Protein AF-A0AAD7Q8E8-F1 (afdb_monomer)

Structure (mmCIF, N/CA/C/O backbone):
data_AF-A0AAD7Q8E8-F1
#
_entry.id   AF-A0AAD7Q8E8-F1
#
loop_
_atom_site.group_PDB
_atom_site.id
_atom_site.type_symbol
_atom_site.label_atom_id
_atom_site.label_alt_id
_atom_site.label_comp_id
_atom_site.label_asym_id
_atom_site.label_entity_id
_atom_site.label_seq_id
_atom_site.pdbx_PDB_ins_code
_atom_site.Cartn_x
_atom_site.Cartn_y
_atom_site.Cartn_z
_atom_site.occupancy
_atom_site.B_iso_or_equiv
_atom_site.auth_seq_id
_atom_site.auth_comp_id
_atom_site.auth_asym_id
_atom_site.auth_atom_id
_atom_site.pdbx_PDB_model_num
ATOM 1 N N . MET A 1 1 ? -17.954 -5.137 1.933 1.00 86.75 1 MET A N 1
ATOM 2 C CA . MET A 1 1 ? -16.523 -4.982 2.267 1.00 86.75 1 MET A CA 1
ATOM 3 C C . MET A 1 1 ? -16.353 -3.628 2.926 1.00 86.75 1 MET A C 1
ATOM 5 O O . MET A 1 1 ? -16.923 -2.670 2.420 1.00 86.75 1 MET A O 1
ATOM 9 N N . LEU A 1 2 ? -15.636 -3.563 4.044 1.00 93.69 2 LEU A N 1
ATOM 10 C CA . LEU A 1 2 ? -15.213 -2.312 4.666 1.00 93.69 2 LEU A CA 1
ATOM 11 C C . LEU A 1 2 ? -13.782 -2.027 4.218 1.00 93.69 2 LEU A C 1
ATOM 13 O O . LEU A 1 2 ? -12.910 -2.886 4.363 1.00 93.69 2 LEU A O 1
ATOM 17 N N . PHE A 1 3 ? -13.574 -0.850 3.641 1.00 92.50 3 PHE A N 1
ATOM 18 C CA . PHE A 1 3 ? -12.301 -0.441 3.069 1.00 92.50 3 PHE A CA 1
ATOM 19 C C . PHE A 1 3 ? -11.716 0.712 3.885 1.00 92.50 3 PHE A C 1
ATOM 21 O O . PHE A 1 3 ? -12.375 1.735 4.031 1.00 92.50 3 PHE A O 1
ATOM 28 N N . MET A 1 4 ? -10.504 0.527 4.416 1.00 94.44 4 MET A N 1
ATOM 29 C CA . MET A 1 4 ? -9.745 1.528 5.176 1.00 94.44 4 MET A CA 1
ATOM 30 C C . MET A 1 4 ? -10.517 2.204 6.326 1.00 94.44 4 MET A C 1
ATOM 32 O O . MET A 1 4 ? -10.695 3.420 6.341 1.00 94.44 4 MET A O 1
ATOM 36 N N . ASP A 1 5 ? -10.971 1.437 7.323 1.00 96.69 5 ASP A N 1
ATOM 37 C CA . ASP A 1 5 ? -11.632 2.018 8.502 1.00 96.69 5 ASP A CA 1
ATOM 38 C C . ASP A 1 5 ? -10.636 2.630 9.499 1.00 96.69 5 ASP A C 1
ATOM 40 O O . ASP A 1 5 ? -10.074 1.944 10.359 1.00 96.69 5 ASP A O 1
ATOM 44 N N . TRP A 1 6 ? -10.477 3.949 9.404 1.00 97.00 6 TRP A N 1
ATOM 45 C CA . TRP A 1 6 ? -9.600 4.767 10.244 1.00 97.00 6 TRP A CA 1
ATOM 46 C C . TRP A 1 6 ? -10.195 5.165 11.603 1.00 97.00 6 TRP A C 1
ATOM 48 O O . TRP A 1 6 ? -9.571 5.945 12.326 1.00 97.00 6 TRP A O 1
ATOM 58 N N . ARG A 1 7 ? -11.409 4.733 11.972 1.00 96.19 7 ARG A N 1
ATOM 59 C CA . ARG A 1 7 ? -12.032 5.122 13.257 1.00 96.19 7 ARG A CA 1
ATOM 60 C C . ARG A 1 7 ? -11.259 4.542 14.443 1.00 96.19 7 ARG A C 1
ATOM 62 O O . ARG A 1 7 ? -10.853 3.385 14.402 1.00 96.19 7 ARG A O 1
ATOM 69 N N . ASP A 1 8 ? -11.112 5.326 15.513 1.00 97.38 8 ASP A N 1
ATOM 70 C CA . ASP A 1 8 ? -10.283 5.013 16.691 1.00 97.38 8 ASP A CA 1
ATOM 71 C C . ASP A 1 8 ? -11.049 5.026 18.026 1.00 97.38 8 ASP A C 1
ATOM 73 O O . ASP A 1 8 ? -10.433 4.890 19.078 1.00 97.38 8 ASP A O 1
ATOM 77 N N . SER A 1 9 ? -12.384 5.127 18.011 1.00 97.44 9 SER A N 1
ATOM 78 C CA . SER A 1 9 ? -13.221 5.123 19.230 1.00 97.44 9 SER A CA 1
ATOM 79 C C . SER A 1 9 ? -13.037 3.868 20.091 1.00 97.44 9 SER A C 1
ATOM 81 O O . SER A 1 9 ? -13.228 3.886 21.304 1.00 97.44 9 SER A O 1
ATOM 83 N N . HIS A 1 10 ? -12.608 2.765 19.477 1.00 97.38 10 HIS A N 1
ATOM 84 C CA . HIS A 1 10 ? -12.261 1.530 20.174 1.00 97.38 10 HIS A CA 1
ATOM 85 C C . HIS A 1 10 ? -11.046 1.666 21.110 1.00 97.38 10 HIS A C 1
ATOM 87 O O . HIS A 1 10 ? -10.797 0.769 21.914 1.00 97.38 10 HIS A O 1
ATOM 93 N N . LEU A 1 11 ? -10.308 2.776 21.031 1.00 97.81 11 LEU A N 1
ATOM 94 C CA . LEU A 1 11 ? -9.150 3.079 21.869 1.00 97.81 11 LEU A CA 1
ATOM 95 C C . LEU A 1 11 ? -9.470 4.063 23.006 1.00 97.81 11 LEU A C 1
ATOM 97 O O . LEU A 1 11 ? -8.591 4.345 23.814 1.00 97.81 11 LEU A O 1
ATOM 101 N N . ASP A 1 12 ? -10.705 4.566 23.126 1.00 96.56 12 ASP A N 1
ATOM 102 C CA . ASP A 1 12 ? -11.079 5.593 24.118 1.00 96.56 12 ASP A CA 1
ATOM 103 C C . ASP A 1 12 ? -10.813 5.174 25.572 1.00 96.56 12 ASP A C 1
ATOM 105 O O . ASP A 1 12 ? -10.514 6.012 26.419 1.00 96.56 12 ASP A O 1
ATOM 109 N N . SER A 1 13 ? -10.873 3.872 25.867 1.00 94.44 13 SER A N 1
ATOM 110 C CA . SER A 1 13 ? -10.577 3.321 27.195 1.00 94.44 13 SER A CA 1
ATOM 111 C C . SER A 1 13 ? -9.090 3.031 27.440 1.00 94.44 13 SER A C 1
ATOM 113 O O . SER A 1 13 ? -8.738 2.566 28.522 1.00 94.44 13 SER A O 1
ATOM 115 N N . ASN A 1 14 ? -8.216 3.231 26.449 1.00 96.56 14 ASN A N 1
ATOM 116 C CA . ASN A 1 14 ? -6.778 2.987 26.554 1.00 96.56 14 ASN A CA 1
ATOM 117 C C . ASN A 1 14 ? -5.990 4.160 25.956 1.00 96.56 14 ASN A C 1
ATOM 119 O O . ASN A 1 14 ? -5.635 4.172 24.776 1.00 96.56 14 ASN A O 1
ATOM 123 N N . MET A 1 15 ? -5.702 5.145 26.809 1.00 96.25 15 MET A N 1
ATOM 124 C CA . MET A 1 15 ? -5.060 6.399 26.408 1.00 96.25 15 MET A CA 1
ATOM 125 C C . MET A 1 15 ? -3.667 6.200 25.800 1.00 96.25 15 MET A C 1
ATOM 127 O O . MET A 1 15 ? -3.310 6.925 24.878 1.00 96.25 15 MET A O 1
ATOM 131 N N . GLU A 1 16 ? -2.906 5.201 26.256 1.00 97.06 16 GLU A N 1
ATOM 132 C CA . GLU A 1 16 ? -1.577 4.901 25.712 1.00 97.06 16 GLU A CA 1
ATOM 133 C C . GLU A 1 16 ? -1.666 4.383 24.269 1.00 97.06 16 GLU A C 1
ATOM 135 O O . GLU A 1 16 ? -0.970 4.878 23.379 1.00 97.06 16 GLU A O 1
ATOM 140 N N . LEU A 1 17 ? -2.552 3.413 24.006 1.00 96.94 17 LEU A N 1
ATOM 141 C CA . LEU A 1 17 ? -2.799 2.938 22.642 1.00 96.94 17 LEU A CA 1
ATOM 142 C C . LEU A 1 17 ? -3.343 4.055 21.750 1.00 96.94 17 LEU A C 1
ATOM 144 O O . LEU A 1 17 ? -2.939 4.172 20.592 1.00 96.94 17 LEU A O 1
ATOM 148 N N . LYS A 1 18 ? -4.237 4.890 22.286 1.00 97.56 18 LYS A N 1
ATOM 149 C CA . LYS A 1 18 ? -4.813 6.013 21.548 1.00 97.56 18 LYS A CA 1
ATOM 150 C C . LYS A 1 18 ? -3.756 7.045 21.158 1.00 97.56 18 LYS A C 1
ATOM 152 O O . LYS A 1 18 ? -3.761 7.516 20.023 1.00 97.56 18 LYS A O 1
ATOM 157 N N . GLU A 1 19 ? -2.817 7.354 22.051 1.00 96.94 19 GLU A N 1
ATOM 158 C CA . GLU A 1 19 ? -1.700 8.256 21.756 1.00 96.94 19 GLU A CA 1
ATOM 159 C C . GLU A 1 19 ? -0.740 7.667 20.708 1.00 96.94 19 GLU A C 1
ATOM 161 O O . GLU A 1 19 ? -0.280 8.378 19.814 1.00 96.94 19 GLU A O 1
ATOM 166 N N . ARG A 1 20 ? -0.454 6.359 20.765 1.00 96.44 20 ARG A N 1
ATOM 167 C CA . ARG A 1 20 ? 0.331 5.684 19.715 1.00 96.44 20 ARG A CA 1
ATOM 168 C C . ARG A 1 20 ? -0.374 5.748 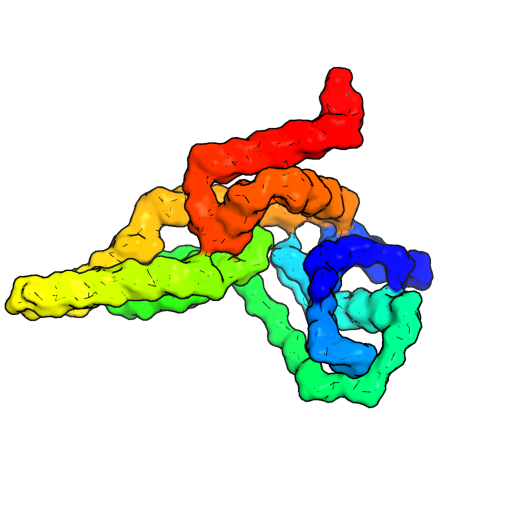18.357 1.00 96.44 20 ARG A C 1
ATOM 170 O O . ARG A 1 20 ? 0.257 6.070 17.349 1.00 96.44 20 ARG A O 1
ATOM 177 N N . ASN A 1 21 ? -1.681 5.486 18.335 1.00 97.19 21 ASN A N 1
ATOM 178 C CA . ASN A 1 21 ? -2.487 5.497 17.116 1.00 97.19 21 ASN A CA 1
ATOM 179 C C . ASN A 1 21 ? -2.683 6.902 16.530 1.00 97.19 21 ASN A C 1
ATOM 181 O O . ASN A 1 21 ? -2.770 7.039 15.314 1.00 97.19 21 ASN A O 1
ATOM 185 N N . SER A 1 22 ? -2.717 7.955 17.351 1.00 96.19 22 SER A N 1
ATOM 186 C CA . SER A 1 22 ? -2.831 9.325 16.836 1.00 96.19 22 SER A CA 1
ATOM 187 C C . SER A 1 22 ? -1.589 9.757 16.050 1.00 96.19 22 SER A C 1
ATOM 189 O O . SER A 1 22 ? -1.724 10.484 15.066 1.00 96.19 22 SER A O 1
ATOM 191 N N . LYS A 1 23 ? -0.401 9.275 16.449 1.00 93.44 23 LYS A N 1
ATOM 192 C CA . LYS A 1 23 ? 0.888 9.576 15.804 1.00 93.44 23 LYS A CA 1
ATOM 193 C C . LYS A 1 23 ? 1.130 8.739 14.552 1.00 93.44 23 LYS A C 1
ATOM 195 O O . LYS A 1 23 ? 1.540 9.286 13.537 1.00 93.44 23 LYS A O 1
ATOM 200 N N . ILE A 1 24 ? 0.912 7.425 14.634 1.00 95.50 24 ILE A N 1
ATOM 201 C CA . ILE A 1 24 ? 1.052 6.514 13.492 1.00 95.50 24 ILE A CA 1
ATOM 202 C C . ILE A 1 24 ? -0.201 5.633 13.434 1.00 95.50 24 ILE A C 1
ATOM 204 O O . ILE A 1 24 ? -0.274 4.624 14.150 1.00 95.50 24 ILE A O 1
ATOM 208 N N . PRO A 1 25 ? -1.209 6.025 12.638 1.00 96.38 25 PRO A N 1
ATOM 209 C CA . PRO A 1 25 ? -2.505 5.368 12.646 1.00 96.38 25 PRO A CA 1
ATOM 210 C C . PRO A 1 25 ? -2.492 4.020 11.928 1.00 96.38 25 PRO A C 1
ATOM 212 O O . PRO A 1 25 ? -1.783 3.821 10.938 1.00 96.38 25 PRO A O 1
ATOM 215 N N . THR A 1 26 ? -3.333 3.111 12.414 1.00 97.50 26 THR A N 1
ATOM 216 C CA . THR A 1 26 ? -3.737 1.903 11.687 1.00 97.50 26 THR A CA 1
ATOM 217 C C . THR A 1 26 ? -5.191 2.019 11.243 1.00 97.50 26 THR A C 1
ATOM 219 O O . THR A 1 26 ? -5.945 2.884 11.701 1.00 97.50 26 THR A O 1
ATOM 222 N N . PHE A 1 27 ? -5.576 1.157 10.316 1.00 97.62 27 PHE A N 1
ATOM 223 C CA . PHE A 1 27 ? -6.943 1.022 9.847 1.00 97.62 27 PHE A CA 1
ATOM 224 C C . PHE A 1 27 ? -7.280 -0.450 9.626 1.00 97.62 27 PHE A C 1
ATOM 226 O O . PHE A 1 27 ? -6.390 -1.292 9.502 1.00 97.62 27 PHE A O 1
ATOM 233 N N . LEU A 1 28 ? -8.576 -0.743 9.527 1.00 97.94 28 LEU A N 1
ATOM 234 C CA . LEU A 1 28 ? -9.083 -2.093 9.300 1.00 97.94 28 LEU A CA 1
ATOM 235 C C . LEU A 1 28 ? -9.602 -2.274 7.862 1.00 97.94 28 LEU A C 1
ATOM 237 O O . LEU A 1 28 ? -10.406 -1.469 7.379 1.00 97.94 28 LEU A O 1
ATOM 241 N N . TYR A 1 29 ? -9.228 -3.381 7.220 1.00 97.12 29 TYR A N 1
ATOM 242 C CA . TYR A 1 29 ? -10.011 -4.000 6.150 1.00 97.12 29 TYR A CA 1
ATOM 243 C C . TYR A 1 29 ? -10.903 -5.104 6.716 1.00 97.12 29 TYR A C 1
ATOM 245 O O . TYR A 1 29 ? -10.460 -5.920 7.523 1.00 97.12 29 TYR A O 1
ATOM 253 N N . ALA A 1 30 ? -12.159 -5.157 6.263 1.00 97.06 30 ALA A N 1
ATOM 254 C CA . ALA A 1 30 ? -13.075 -6.237 6.626 1.00 97.06 30 ALA A CA 1
ATOM 255 C C . ALA A 1 30 ? -13.808 -6.795 5.400 1.00 97.06 30 ALA A C 1
ATOM 257 O O . ALA A 1 30 ? -14.549 -6.087 4.705 1.00 97.06 30 ALA A O 1
ATOM 258 N N . MET A 1 31 ? -13.638 -8.090 5.152 1.00 97.25 31 MET A N 1
ATOM 259 C CA . MET A 1 31 ? -14.208 -8.788 4.004 1.00 97.25 31 MET A CA 1
ATOM 260 C C . MET A 1 31 ? -15.004 -10.011 4.483 1.00 97.25 31 MET A C 1
ATOM 262 O O . MET A 1 31 ? -14.421 -11.053 4.781 1.00 97.25 31 MET A O 1
ATOM 266 N N . PRO A 1 32 ? -16.340 -9.894 4.610 1.00 95.56 32 PRO A N 1
ATOM 267 C CA . PRO A 1 32 ? -17.176 -11.023 4.992 1.00 95.56 32 PRO A CA 1
ATOM 268 C C . PRO A 1 32 ? -17.236 -12.047 3.855 1.00 95.56 32 PRO A C 1
ATOM 270 O O . PRO A 1 32 ? -17.511 -11.690 2.710 1.00 95.56 32 PRO A O 1
ATOM 273 N N . PHE A 1 33 ? -17.019 -13.318 4.188 1.00 96.12 33 PHE A N 1
ATOM 274 C CA . PHE A 1 33 ? -17.234 -14.453 3.287 1.00 96.12 33 PHE A CA 1
ATOM 275 C C . PHE A 1 33 ? -18.631 -15.060 3.465 1.00 96.12 33 PHE A C 1
ATOM 277 O O . PHE A 1 33 ? -19.210 -15.585 2.519 1.00 96.12 33 PHE A O 1
ATOM 284 N N . SER A 1 34 ? -19.175 -14.991 4.681 1.00 95.69 34 SER A N 1
ATOM 285 C CA . SER A 1 34 ? -20.519 -15.452 5.041 1.00 95.69 34 SER A CA 1
ATOM 286 C C . SER A 1 34 ? -21.028 -14.676 6.265 1.00 95.69 34 SER A C 1
ATOM 288 O O . SER A 1 34 ? -20.383 -13.740 6.736 1.00 95.69 34 SER A O 1
ATOM 290 N N . SER A 1 35 ? -22.175 -15.076 6.823 1.00 93.06 35 SER A N 1
ATOM 291 C CA . SER A 1 35 ? -22.712 -14.500 8.064 1.00 93.06 35 SER A CA 1
ATOM 292 C C . SER A 1 35 ? -21.855 -14.770 9.309 1.00 93.06 35 SER A C 1
ATOM 294 O O . SER A 1 35 ? -22.024 -14.087 10.316 1.00 93.06 35 SER A O 1
ATOM 296 N N . ASN A 1 36 ? -20.957 -15.759 9.268 1.00 94.06 36 ASN A N 1
ATOM 297 C CA . ASN A 1 36 ? -20.134 -16.179 10.406 1.00 94.06 36 ASN A CA 1
ATOM 298 C C . ASN A 1 36 ? -18.637 -16.329 10.085 1.00 94.06 36 ASN A C 1
ATOM 300 O O . ASN A 1 36 ? -17.884 -16.744 10.963 1.00 94.06 36 ASN A O 1
ATOM 304 N N . ARG A 1 37 ? -18.211 -15.999 8.861 1.00 96.94 37 ARG A N 1
ATOM 305 C CA . ARG A 1 37 ? -16.817 -16.077 8.411 1.00 96.94 37 ARG A CA 1
ATOM 306 C C . ARG A 1 37 ? -16.406 -14.748 7.791 1.00 96.94 37 ARG A C 1
ATOM 308 O O . ARG A 1 37 ? -17.066 -14.256 6.873 1.00 96.94 37 ARG A O 1
ATOM 315 N N . ILE A 1 38 ? -15.324 -14.165 8.292 1.00 96.94 38 ILE A N 1
ATOM 316 C CA . ILE A 1 38 ? -14.856 -12.834 7.903 1.00 96.94 38 ILE A CA 1
ATOM 317 C C . ILE A 1 38 ? -13.331 -12.785 7.914 1.00 96.94 38 ILE A C 1
ATOM 319 O O . ILE A 1 38 ? -12.704 -13.298 8.836 1.00 96.94 38 ILE A O 1
ATOM 323 N N . PHE A 1 39 ? -12.753 -12.157 6.895 1.00 97.44 39 PHE A N 1
ATOM 324 C CA . PHE A 1 39 ? -11.355 -11.743 6.892 1.00 97.44 39 PHE A CA 1
ATOM 325 C C . PHE A 1 39 ? -11.240 -10.346 7.501 1.00 97.44 39 PHE A C 1
ATOM 327 O O . PHE A 1 39 ? -11.999 -9.444 7.125 1.00 97.44 39 PHE A O 1
ATOM 334 N N . LEU A 1 40 ? -10.305 -10.183 8.432 1.00 97.44 40 LEU A N 1
ATOM 335 C CA . LEU A 1 40 ? -10.021 -8.934 9.127 1.00 97.44 40 LEU A CA 1
ATOM 336 C C . LEU A 1 40 ? -8.519 -8.679 9.077 1.00 97.44 40 LEU A C 1
ATOM 338 O O . LEU A 1 40 ? -7.744 -9.529 9.499 1.00 97.44 40 LEU A O 1
ATOM 342 N N . GLU A 1 41 ? -8.132 -7.501 8.609 1.00 97.56 41 GLU A N 1
ATOM 343 C CA . GLU A 1 41 ? -6.734 -7.075 8.543 1.00 97.56 41 GLU A CA 1
ATOM 344 C C . GLU A 1 41 ? -6.631 -5.679 9.149 1.00 97.56 41 GLU A C 1
ATOM 346 O O . GLU A 1 41 ? -7.108 -4.707 8.564 1.00 97.56 41 GLU A O 1
ATOM 351 N N . GLU A 1 42 ? -6.048 -5.579 10.343 1.00 97.88 42 GLU A N 1
ATOM 352 C CA . GLU A 1 42 ? -5.603 -4.296 10.886 1.00 97.88 42 GLU A CA 1
ATOM 353 C C . GLU A 1 42 ? -4.189 -4.040 10.362 1.00 97.88 42 GLU A C 1
ATOM 355 O O . GLU A 1 42 ? -3.320 -4.904 10.463 1.00 97.88 42 GLU A O 1
ATOM 360 N N . THR A 1 43 ? -3.948 -2.868 9.785 1.00 96.44 43 THR A N 1
ATOM 361 C CA . THR A 1 43 ? -2.663 -2.563 9.151 1.00 96.44 43 THR A CA 1
ATOM 362 C C . THR A 1 43 ? -2.343 -1.074 9.210 1.00 96.44 43 THR A C 1
ATOM 364 O O . THR A 1 43 ? -3.215 -0.233 9.425 1.00 96.44 43 THR A O 1
ATOM 367 N N . SER A 1 44 ? -1.070 -0.731 9.031 1.00 95.00 44 SER A N 1
ATOM 368 C CA . SER A 1 44 ? -0.617 0.650 8.845 1.00 95.00 44 SER A CA 1
ATOM 369 C C . SER A 1 44 ? -0.417 0.931 7.360 1.00 95.00 44 SER A C 1
ATOM 371 O O . SER A 1 44 ? 0.112 0.081 6.650 1.00 95.00 44 SER A O 1
ATOM 373 N N . LEU A 1 45 ? -0.742 2.138 6.894 1.00 94.38 45 LEU A N 1
ATOM 374 C CA . LEU A 1 45 ? -0.560 2.494 5.481 1.00 94.38 45 LEU A CA 1
ATOM 375 C C . LEU A 1 45 ? 0.918 2.587 5.085 1.00 94.38 45 LEU A C 1
ATOM 377 O O . LEU A 1 45 ? 1.373 1.926 4.157 1.00 94.38 45 LEU A O 1
ATOM 381 N N . VAL A 1 46 ? 1.657 3.458 5.770 1.00 93.50 46 VAL A N 1
ATOM 382 C CA . VAL A 1 46 ? 3.089 3.664 5.573 1.00 93.50 46 VAL A CA 1
ATOM 383 C C . VAL A 1 46 ? 3.699 4.140 6.885 1.00 93.50 46 VAL A C 1
ATOM 385 O O . VAL A 1 46 ? 3.130 4.985 7.571 1.00 93.50 46 VAL A O 1
ATOM 388 N N . ALA A 1 47 ? 4.862 3.599 7.238 1.00 93.06 47 ALA A N 1
ATOM 389 C CA . ALA A 1 47 ? 5.598 3.998 8.429 1.00 93.06 47 ALA A CA 1
ATOM 390 C C . ALA A 1 47 ? 7.106 3.807 8.231 1.00 93.06 47 ALA A C 1
ATOM 392 O O . ALA A 1 47 ? 7.550 2.924 7.490 1.00 93.06 47 ALA A O 1
ATOM 393 N N . ARG A 1 48 ? 7.906 4.654 8.888 1.00 91.44 48 ARG A N 1
ATOM 394 C CA . ARG A 1 48 ? 9.371 4.571 8.888 1.00 91.44 48 ARG A CA 1
ATOM 395 C C . ARG A 1 48 ? 9.912 4.940 10.282 1.00 91.44 48 ARG A C 1
ATOM 397 O O . ARG A 1 48 ? 9.941 6.128 10.593 1.00 91.44 48 ARG A O 1
ATOM 404 N N . PRO A 1 49 ? 10.377 3.971 11.095 1.00 92.31 49 PRO A N 1
ATOM 405 C CA . PRO A 1 49 ? 10.358 2.518 10.863 1.00 92.31 49 PRO A CA 1
ATOM 406 C C . PRO A 1 49 ? 8.929 1.943 10.821 1.00 92.31 49 PRO A C 1
ATOM 408 O O . PRO A 1 49 ? 7.983 2.601 11.245 1.00 92.31 49 PRO A O 1
ATOM 411 N N . GLY A 1 50 ? 8.772 0.725 10.290 1.00 92.25 50 GLY A N 1
ATOM 412 C CA . GLY A 1 50 ? 7.488 0.011 10.309 1.00 92.25 50 GLY A CA 1
ATOM 413 C C . GLY A 1 50 ? 7.004 -0.273 11.737 1.00 92.25 50 G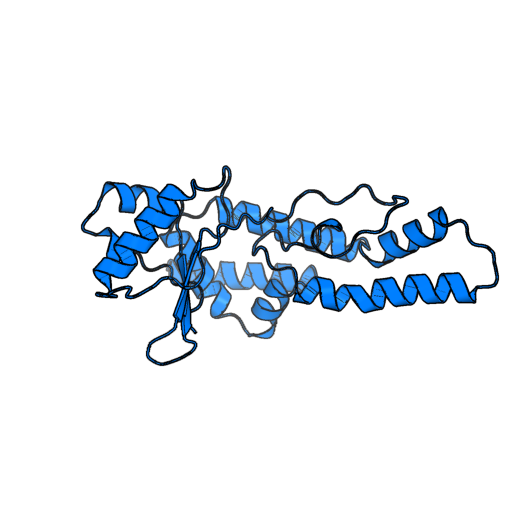LY A C 1
ATOM 414 O O . GLY A 1 50 ? 7.828 -0.403 12.647 1.00 92.25 50 GLY A O 1
ATOM 415 N N . LEU A 1 51 ? 5.684 -0.371 11.940 1.00 95.31 51 LEU A N 1
ATOM 416 C CA . LEU A 1 51 ? 5.131 -0.672 13.264 1.00 95.31 51 LEU A CA 1
ATOM 417 C C . LEU A 1 51 ? 5.491 -2.102 13.697 1.00 95.31 51 LEU A C 1
ATOM 419 O O . LEU A 1 51 ? 5.460 -3.023 12.876 1.00 95.31 51 LEU A O 1
ATOM 423 N N . PRO A 1 52 ? 5.765 -2.325 14.994 1.00 95.56 52 PRO A N 1
ATOM 424 C CA . PRO A 1 52 ? 5.842 -3.670 15.544 1.00 95.56 52 PRO A CA 1
ATOM 425 C C . PRO A 1 52 ? 4.502 -4.396 15.386 1.00 95.56 52 PRO A C 1
ATOM 427 O O . PRO A 1 52 ? 3.456 -3.844 15.722 1.00 95.56 52 PRO A O 1
ATOM 430 N N . MET A 1 53 ? 4.533 -5.665 14.974 1.00 95.94 53 MET A N 1
ATOM 431 C CA . MET A 1 53 ? 3.310 -6.459 14.779 1.00 95.94 53 MET A CA 1
ATOM 432 C C . MET A 1 53 ? 2.457 -6.553 16.054 1.00 95.94 53 MET A C 1
ATOM 434 O O . MET A 1 53 ? 1.233 -6.523 15.997 1.00 95.94 53 MET A O 1
ATOM 438 N N . LYS A 1 54 ? 3.108 -6.557 17.226 1.00 96.69 54 LYS A N 1
ATOM 439 C CA . LYS A 1 54 ? 2.437 -6.520 18.530 1.00 96.69 54 LYS A CA 1
ATOM 440 C C . LYS A 1 54 ? 1.554 -5.276 18.711 1.00 96.69 54 LYS A C 1
ATOM 442 O O . LYS A 1 54 ? 0.470 -5.394 19.263 1.00 96.69 54 LYS A O 1
ATOM 447 N N . ASP A 1 55 ? 1.989 -4.104 18.241 1.00 96.88 55 ASP A N 1
ATOM 448 C CA . ASP A 1 55 ? 1.201 -2.864 18.341 1.00 96.88 55 ASP A CA 1
ATOM 449 C C . ASP A 1 55 ? -0.068 -2.954 17.479 1.00 96.88 55 ASP A C 1
ATOM 451 O O . ASP A 1 55 ? -1.166 -2.654 17.943 1.00 96.88 55 ASP A O 1
ATOM 455 N N . ILE A 1 56 ? 0.063 -3.464 16.251 1.00 97.50 56 ILE A N 1
ATOM 456 C CA . ILE A 1 56 ? -1.071 -3.709 15.346 1.00 97.50 56 ILE A CA 1
ATOM 457 C C . ILE A 1 56 ? -2.049 -4.719 15.969 1.00 97.50 56 ILE A C 1
ATOM 459 O O . ILE A 1 56 ? -3.256 -4.477 16.009 1.00 97.50 56 ILE A O 1
ATOM 463 N N . GLN A 1 57 ? -1.532 -5.817 16.526 1.00 97.00 57 GLN A N 1
ATOM 464 C CA . GLN A 1 57 ? -2.338 -6.843 17.185 1.00 97.00 57 GLN A CA 1
ATOM 465 C C . GLN A 1 57 ? -3.091 -6.297 18.410 1.00 97.00 57 GLN A C 1
ATOM 467 O O . GLN A 1 57 ? -4.278 -6.578 18.571 1.00 97.00 57 GLN A O 1
ATOM 472 N N . GLU A 1 58 ? -2.444 -5.491 19.261 1.00 97.56 58 GLU A N 1
ATOM 473 C CA . GLU A 1 58 ? -3.090 -4.850 20.418 1.00 97.56 58 GLU A CA 1
ATOM 474 C C . GLU A 1 58 ? -4.273 -3.964 19.984 1.00 97.56 58 GLU A C 1
ATOM 476 O O . GLU A 1 58 ? -5.346 -4.019 20.595 1.00 97.56 58 GLU A O 1
ATOM 481 N N . ARG A 1 59 ? -4.108 -3.192 18.900 1.00 97.88 59 ARG A N 1
ATOM 482 C CA . ARG A 1 59 ? -5.166 -2.340 18.328 1.00 97.88 59 ARG A CA 1
ATOM 483 C C . ARG A 1 59 ? -6.314 -3.170 17.757 1.00 97.88 59 ARG A C 1
ATOM 485 O O . ARG A 1 59 ? -7.475 -2.890 18.060 1.00 97.88 59 ARG A O 1
ATOM 492 N N . MET A 1 60 ? -6.005 -4.239 17.021 1.00 97.25 60 MET A N 1
ATOM 493 C CA . MET A 1 60 ? -7.010 -5.170 16.500 1.00 97.25 60 MET A CA 1
ATOM 494 C C . MET A 1 60 ? -7.824 -5.806 17.633 1.00 97.25 60 MET A C 1
ATOM 496 O O . MET A 1 60 ? -9.053 -5.794 17.589 1.00 97.25 60 MET A O 1
ATOM 500 N N . VAL A 1 61 ? -7.170 -6.299 18.691 1.00 97.06 61 VAL A N 1
ATOM 501 C CA . VAL A 1 61 ? -7.849 -6.888 19.859 1.00 97.06 61 VAL A CA 1
ATOM 502 C C . VAL A 1 61 ? -8.768 -5.870 20.538 1.00 97.06 61 VAL A C 1
ATOM 504 O O . VAL A 1 61 ? -9.916 -6.196 20.854 1.00 97.06 61 VAL A O 1
ATOM 507 N N . ALA A 1 62 ? -8.304 -4.630 20.728 1.00 97.88 62 ALA A N 1
ATOM 508 C CA . ALA A 1 62 ? -9.131 -3.556 21.274 1.00 97.88 62 ALA A CA 1
ATOM 509 C C . ALA A 1 62 ? -10.363 -3.289 20.393 1.00 97.88 62 ALA A C 1
ATOM 511 O O . ALA A 1 62 ? -11.480 -3.185 20.908 1.00 97.88 62 ALA A O 1
ATOM 512 N N . ARG A 1 63 ? -10.185 -3.265 19.065 1.00 97.88 63 ARG A N 1
ATOM 513 C CA . ARG A 1 63 ? -11.271 -3.085 18.095 1.00 97.88 63 ARG A CA 1
ATOM 514 C C . ARG A 1 63 ? -12.300 -4.211 18.160 1.00 97.88 63 ARG A C 1
ATOM 516 O O . ARG A 1 63 ? -13.491 -3.931 18.271 1.00 97.88 63 ARG A O 1
ATOM 523 N N . LEU A 1 64 ? -11.864 -5.471 18.138 1.00 97.00 64 LEU A N 1
ATOM 524 C CA . LEU A 1 64 ? -12.762 -6.629 18.213 1.00 97.00 64 LEU A CA 1
ATOM 525 C C . LEU A 1 64 ? -13.582 -6.623 19.505 1.00 97.00 64 LEU A C 1
ATOM 527 O O . LEU A 1 64 ? -14.799 -6.811 19.465 1.00 97.00 64 LEU A O 1
ATOM 531 N N . LYS A 1 65 ? -12.930 -6.335 20.639 1.00 97.06 65 LYS A N 1
ATOM 532 C CA . LYS A 1 65 ? -13.594 -6.222 21.941 1.00 97.06 65 LYS A CA 1
ATOM 533 C C . LYS A 1 65 ? -14.631 -5.099 21.949 1.00 97.06 65 LYS A C 1
ATOM 535 O O . LYS A 1 65 ? -15.747 -5.318 22.410 1.00 97.06 65 LYS A O 1
ATOM 540 N N . HIS A 1 66 ? -14.281 -3.922 21.431 1.00 97.31 66 HIS A N 1
ATOM 541 C CA . HIS A 1 66 ? -15.188 -2.775 21.346 1.00 97.31 66 HIS A CA 1
ATOM 542 C C . HIS A 1 66 ? -16.427 -3.071 20.490 1.00 97.31 66 HIS A C 1
ATOM 544 O O . HIS A 1 66 ? -17.530 -2.670 20.844 1.00 97.31 66 HIS A O 1
ATOM 550 N N . LEU A 1 67 ? -16.256 -3.816 19.395 1.00 95.44 67 LEU A N 1
ATOM 551 C CA . LEU A 1 67 ? -17.347 -4.220 18.504 1.00 95.44 67 LEU A CA 1
ATOM 552 C C . LEU A 1 67 ? -18.152 -5.427 19.020 1.00 95.44 67 LEU A C 1
ATOM 554 O O . LEU A 1 67 ? -19.092 -5.856 18.354 1.00 95.44 67 LEU A O 1
ATOM 558 N N . GLY A 1 68 ? -17.791 -6.002 20.174 1.00 95.88 68 GLY A N 1
ATOM 559 C CA . GLY A 1 68 ? -18.444 -7.198 20.713 1.00 95.88 68 GLY A CA 1
ATOM 560 C C . GLY A 1 68 ? -18.240 -8.452 19.854 1.00 95.88 68 GLY A C 1
ATOM 561 O O . GLY A 1 68 ? -19.044 -9.382 19.918 1.00 95.88 68 GLY A O 1
ATOM 562 N N . ILE A 1 69 ? -17.185 -8.489 19.034 1.00 94.94 69 ILE A N 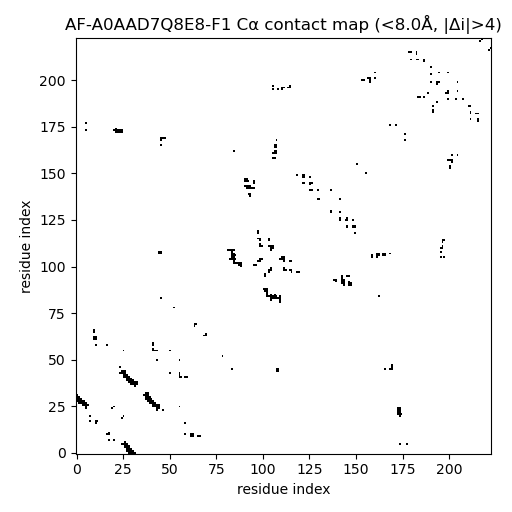1
ATOM 563 C CA . ILE A 1 69 ? -16.893 -9.621 18.153 1.00 94.94 69 ILE A CA 1
ATOM 564 C C . ILE A 1 69 ? -16.249 -10.737 18.978 1.00 94.94 69 ILE A C 1
ATOM 566 O O . ILE A 1 69 ? -15.112 -10.620 19.434 1.00 94.94 69 ILE A O 1
ATOM 570 N N . ASN A 1 70 ? -16.975 -11.844 19.143 1.00 94.62 70 ASN A N 1
ATOM 571 C CA . ASN A 1 70 ? -16.468 -13.052 19.787 1.00 94.62 70 ASN A CA 1
ATOM 572 C C . ASN A 1 70 ? -15.876 -14.013 18.744 1.00 94.62 70 ASN A C 1
ATOM 574 O O . ASN A 1 70 ? -16.616 -14.693 18.026 1.00 94.62 70 ASN A O 1
ATOM 578 N N . VAL A 1 71 ? -14.546 -14.070 18.661 1.00 95.25 71 VAL A N 1
ATOM 579 C CA . VAL A 1 71 ? -13.827 -14.963 17.742 1.00 95.25 71 VAL A CA 1
ATOM 580 C C . VAL A 1 71 ? -13.943 -16.404 18.240 1.00 95.25 71 VAL A C 1
ATOM 582 O O . VAL A 1 71 ? -13.411 -16.752 19.289 1.00 95.25 71 VAL A O 1
ATOM 585 N N . LYS A 1 72 ? -14.647 -17.252 17.482 1.00 96.25 72 LYS A N 1
ATOM 586 C CA . LYS A 1 72 ? -14.840 -18.673 17.829 1.00 96.25 72 LYS A CA 1
ATOM 587 C C . LYS A 1 72 ? -13.650 -19.546 17.432 1.00 96.25 72 LYS A C 1
ATOM 589 O O . LYS A 1 72 ? -13.315 -20.486 18.143 1.00 96.25 72 LYS A O 1
ATOM 594 N N . SER A 1 73 ? -13.047 -19.247 16.288 1.00 96.88 73 SER A N 1
ATOM 595 C CA . SER A 1 73 ? -11.898 -19.954 15.727 1.00 96.88 73 SER A CA 1
ATOM 596 C C . SER A 1 73 ? -11.173 -19.039 14.745 1.00 96.88 73 SER A C 1
ATOM 598 O O . SER A 1 73 ? -11.818 -18.237 14.068 1.00 96.88 73 SER A O 1
ATOM 600 N N . ILE A 1 74 ? -9.853 -19.180 14.660 1.00 96.69 74 ILE A N 1
ATOM 601 C CA . ILE A 1 74 ? -9.013 -18.545 13.641 1.00 96.69 74 ILE A CA 1
ATOM 602 C C . ILE A 1 74 ? -8.651 -19.641 12.644 1.00 96.69 74 ILE A C 1
ATOM 604 O O . ILE A 1 74 ? -8.102 -20.666 13.041 1.00 96.69 74 ILE A O 1
ATOM 608 N N . GLU A 1 75 ? -9.026 -19.462 11.380 1.00 97.06 75 GLU A N 1
ATOM 609 C CA . GLU A 1 75 ? -8.695 -20.422 10.320 1.00 97.06 75 GLU A CA 1
ATOM 610 C C . GLU A 1 75 ? -7.275 -20.197 9.792 1.00 97.06 75 GLU A C 1
ATOM 612 O O . GLU A 1 75 ? -6.531 -21.155 9.601 1.00 97.06 75 GLU A O 1
ATOM 617 N N . GLU A 1 76 ? -6.899 -18.932 9.602 1.00 96.69 76 GLU A N 1
ATOM 618 C CA . GLU A 1 76 ? -5.592 -18.504 9.107 1.00 96.69 76 GLU A CA 1
ATOM 619 C C . GLU A 1 76 ? -5.160 -17.233 9.852 1.00 96.69 76 GLU A C 1
ATOM 621 O O . GLU A 1 76 ? -5.996 -16.387 10.179 1.00 96.69 76 GLU A O 1
ATOM 626 N N . ASP A 1 77 ? -3.859 -17.125 10.127 1.00 95.56 77 ASP A N 1
ATOM 627 C CA . ASP A 1 77 ? -3.208 -15.960 10.731 1.00 95.56 77 ASP A CA 1
ATOM 628 C C . ASP A 1 77 ? -1.973 -15.617 9.889 1.00 95.56 77 ASP A C 1
ATOM 630 O O . ASP A 1 77 ? -1.105 -16.469 9.676 1.00 95.56 77 ASP A O 1
ATOM 634 N N . GLU A 1 78 ? -1.919 -14.395 9.360 1.00 95.69 78 GLU A N 1
ATOM 635 C CA . GLU A 1 78 ? -0.869 -13.949 8.445 1.00 95.69 78 GLU A CA 1
ATOM 636 C C . GLU A 1 78 ? -0.221 -12.665 8.957 1.00 95.69 78 GLU A C 1
ATOM 638 O O . GLU A 1 78 ? -0.880 -11.672 9.261 1.00 95.69 78 GLU A O 1
ATOM 643 N N . HIS A 1 79 ? 1.110 -12.665 8.974 1.00 95.56 79 HIS A N 1
ATOM 644 C CA . HIS A 1 79 ? 1.910 -11.475 9.219 1.00 95.56 79 HIS A CA 1
ATOM 645 C C . HIS A 1 79 ? 2.585 -11.042 7.922 1.00 95.56 79 HIS A C 1
ATOM 647 O O . HIS A 1 79 ? 3.444 -11.750 7.394 1.00 95.56 79 HIS A O 1
ATOM 653 N N . CYS A 1 80 ? 2.244 -9.849 7.441 1.00 93.38 80 CYS A N 1
ATOM 654 C CA . CYS A 1 80 ? 2.764 -9.323 6.187 1.00 93.38 80 CYS A CA 1
ATOM 655 C C . CYS A 1 80 ? 3.494 -7.991 6.396 1.00 93.38 80 CYS A C 1
ATOM 657 O O . CYS A 1 80 ? 3.066 -7.126 7.159 1.00 93.38 80 CYS A O 1
ATOM 659 N N . VAL A 1 81 ? 4.614 -7.824 5.691 1.00 93.06 81 VAL A N 1
ATOM 660 C CA . VAL A 1 81 ? 5.336 -6.555 5.578 1.00 93.06 81 VAL A CA 1
ATOM 661 C C . VAL A 1 81 ? 5.562 -6.281 4.101 1.00 93.06 81 VAL A C 1
ATOM 663 O O . VAL A 1 81 ? 6.225 -7.059 3.415 1.00 93.06 81 VAL A O 1
ATOM 666 N N . ILE A 1 82 ? 5.045 -5.152 3.619 1.00 92.06 82 ILE A N 1
ATOM 667 C CA . ILE A 1 82 ? 5.188 -4.732 2.225 1.00 92.06 82 ILE A CA 1
ATOM 668 C C . ILE A 1 82 ? 6.260 -3.638 2.143 1.00 92.06 82 ILE A C 1
ATOM 670 O O . ILE A 1 82 ? 6.078 -2.554 2.700 1.00 92.06 82 ILE A O 1
ATOM 674 N N . PRO A 1 83 ? 7.375 -3.866 1.425 1.00 90.75 83 PRO A N 1
ATOM 675 C CA . PRO A 1 83 ? 8.349 -2.817 1.147 1.00 90.75 83 PRO A CA 1
ATOM 676 C C . PRO A 1 83 ? 7.758 -1.756 0.204 1.00 90.75 83 PRO A C 1
ATOM 678 O O . PRO A 1 83 ? 7.763 -1.904 -1.021 1.00 90.75 83 PRO A O 1
ATOM 681 N N . MET A 1 84 ? 7.241 -0.676 0.788 1.00 90.25 84 MET A N 1
ATOM 682 C CA . MET A 1 84 ? 6.568 0.421 0.086 1.00 90.25 84 MET A CA 1
ATOM 683 C C . MET A 1 84 ? 7.525 1.130 -0.878 1.00 90.25 84 MET A C 1
ATOM 685 O O . MET A 1 84 ? 8.374 1.919 -0.470 1.00 90.25 84 MET A O 1
ATOM 689 N N . GLY A 1 85 ? 7.417 0.825 -2.174 1.00 76.06 85 GLY A N 1
ATOM 690 C CA . GLY A 1 85 ? 8.184 1.520 -3.207 1.00 76.06 85 GLY A CA 1
ATOM 691 C C . GLY A 1 85 ? 9.703 1.396 -3.059 1.00 76.06 85 GLY A C 1
ATOM 692 O O . GLY A 1 85 ? 10.406 2.365 -3.340 1.00 76.06 85 GLY A O 1
ATOM 693 N N . GLY A 1 86 ? 10.216 0.233 -2.631 1.00 83.19 86 GLY A N 1
ATOM 694 C CA . GLY A 1 86 ? 11.659 -0.052 -2.535 1.00 83.19 86 GLY A CA 1
ATOM 695 C C . GLY A 1 86 ? 12.450 0.296 -3.811 1.00 83.19 86 GLY A C 1
ATOM 696 O O . GLY A 1 86 ? 11.843 0.517 -4.865 1.00 83.19 86 GLY A O 1
ATOM 697 N N . PRO A 1 87 ? 13.794 0.381 -3.744 1.00 86.38 87 PRO A N 1
ATOM 698 C CA . PRO A 1 87 ? 14.615 0.923 -4.825 1.00 86.38 87 PRO A CA 1
ATOM 699 C C . PRO A 1 87 ? 14.338 0.225 -6.158 1.00 86.38 87 PRO A C 1
ATOM 701 O O . PRO A 1 87 ? 14.073 -0.978 -6.206 1.00 86.38 87 PRO A O 1
ATOM 704 N N . LEU A 1 88 ? 14.414 0.984 -7.254 1.00 90.50 88 LEU A N 1
ATOM 705 C CA . LEU A 1 88 ? 14.417 0.359 -8.572 1.00 90.50 88 LEU A CA 1
ATOM 706 C C . LEU A 1 88 ? 15.629 -0.579 -8.687 1.00 90.50 88 LEU A C 1
ATOM 708 O O . LEU A 1 88 ? 16.699 -0.250 -8.165 1.00 90.50 88 LEU A O 1
ATOM 712 N N . PRO A 1 89 ? 15.490 -1.717 -9.387 1.00 89.75 89 PRO A N 1
ATOM 713 C CA . PRO A 1 89 ? 16.642 -2.543 -9.715 1.00 89.75 89 PRO A CA 1
ATOM 714 C C . PRO A 1 89 ? 17.676 -1.747 -10.523 1.00 89.75 89 PRO A C 1
ATOM 716 O O . PRO A 1 89 ? 17.365 -0.709 -11.108 1.00 89.75 89 PRO A O 1
ATOM 719 N N . VAL A 1 90 ? 18.908 -2.250 -10.608 1.00 90.69 90 VAL A N 1
ATOM 720 C CA . VAL A 1 90 ? 19.893 -1.709 -11.554 1.00 90.69 90 VAL A CA 1
ATOM 721 C C . VAL A 1 90 ? 19.380 -1.952 -12.974 1.00 90.69 90 VAL A C 1
ATOM 723 O O . VAL A 1 90 ? 19.073 -3.086 -13.343 1.00 90.69 90 VAL A O 1
ATOM 726 N N . LEU A 1 91 ? 19.257 -0.881 -13.760 1.00 90.31 91 LEU A N 1
ATOM 727 C CA . LEU A 1 91 ? 18.713 -0.923 -15.116 1.00 90.31 91 LEU A CA 1
ATOM 728 C C . LEU A 1 91 ? 19.779 -0.482 -16.136 1.00 90.31 91 LEU A C 1
ATOM 730 O O . LEU A 1 91 ? 20.245 0.656 -16.039 1.00 90.31 91 LEU A O 1
ATOM 734 N N . PRO A 1 92 ? 20.117 -1.308 -17.145 1.00 90.44 92 PRO A N 1
ATOM 735 C CA . PRO A 1 92 ? 19.672 -2.692 -17.344 1.00 90.44 92 PRO A CA 1
ATOM 736 C C . PRO A 1 92 ? 20.464 -3.700 -16.487 1.00 90.44 92 PRO A C 1
ATOM 738 O O . PRO A 1 92 ? 21.592 -3.438 -16.081 1.00 90.44 92 PRO A O 1
ATOM 741 N N . GLN A 1 93 ? 19.905 -4.898 -16.291 1.00 92.00 93 GLN A N 1
ATOM 742 C CA . GLN A 1 93 ? 20.618 -6.068 -15.754 1.00 92.00 93 GLN A CA 1
ATOM 743 C C . GLN A 1 93 ? 20.249 -7.351 -16.523 1.00 92.00 93 GLN A C 1
ATOM 745 O O . GLN A 1 93 ? 19.255 -7.384 -17.254 1.00 92.00 93 GLN A O 1
ATOM 750 N N . ARG A 1 94 ? 21.054 -8.417 -16.389 1.00 92.06 94 ARG A N 1
ATOM 751 C CA . ARG A 1 94 ? 20.870 -9.685 -17.131 1.00 92.06 94 ARG A CA 1
ATOM 752 C C . ARG A 1 94 ? 19.565 -10.399 -16.779 1.00 92.06 94 ARG A C 1
ATOM 754 O O . ARG A 1 94 ? 18.926 -10.963 -17.667 1.00 92.06 94 ARG A O 1
ATOM 761 N N . VAL A 1 95 ? 19.228 -10.425 -15.491 1.00 93.25 95 VAL A N 1
ATOM 762 C CA . VAL A 1 95 ? 18.045 -11.109 -14.960 1.00 93.25 95 VAL A CA 1
ATOM 763 C C . VAL A 1 95 ? 16.862 -10.156 -15.046 1.00 93.25 95 VAL A C 1
ATOM 765 O O . VAL A 1 95 ? 16.956 -9.016 -14.604 1.00 93.25 95 VAL A O 1
ATOM 768 N N . VAL A 1 96 ? 15.760 -10.606 -15.638 1.00 92.81 96 VAL A N 1
ATOM 769 C CA . VAL A 1 96 ? 14.514 -9.837 -15.697 1.00 92.81 96 VAL A CA 1
ATOM 770 C C . VAL A 1 96 ? 13.667 -10.208 -14.486 1.00 92.81 96 VAL A C 1
ATOM 772 O O . VAL A 1 96 ? 13.386 -11.383 -14.268 1.00 92.81 96 VAL A O 1
ATOM 775 N N . GLY A 1 97 ? 13.265 -9.204 -13.712 1.00 92.56 97 GLY A N 1
ATOM 776 C CA . GLY A 1 97 ? 12.261 -9.346 -12.660 1.00 92.56 97 GLY A CA 1
ATOM 777 C C . GLY A 1 97 ? 10.875 -8.944 -13.161 1.00 92.56 97 GLY A C 1
ATOM 778 O O . GLY A 1 97 ? 10.741 -8.231 -14.157 1.00 92.56 97 GLY A O 1
ATOM 779 N N . ILE A 1 98 ? 9.839 -9.340 -12.426 1.00 93.06 98 ILE A N 1
ATOM 780 C CA . ILE A 1 98 ? 8.462 -8.873 -12.618 1.00 93.06 98 ILE A CA 1
ATOM 781 C C . ILE A 1 98 ? 7.782 -8.692 -11.253 1.00 93.06 98 ILE A C 1
ATOM 783 O O . ILE A 1 98 ? 8.123 -9.362 -10.274 1.00 93.06 98 ILE A O 1
ATOM 787 N N . GLY A 1 99 ? 6.853 -7.741 -11.156 1.00 93.31 99 GLY A N 1
ATOM 788 C CA . GLY A 1 99 ? 6.182 -7.411 -9.900 1.00 93.31 99 GLY A CA 1
ATOM 789 C C . GLY A 1 99 ? 7.126 -6.767 -8.882 1.00 93.31 99 GLY A C 1
ATOM 790 O O . GLY A 1 99 ? 7.871 -5.841 -9.212 1.00 93.31 99 GLY A O 1
ATOM 791 N N . GLY A 1 100 ? 7.100 -7.238 -7.632 1.00 91.88 100 GLY A N 1
ATOM 792 C CA . GLY A 1 100 ? 7.898 -6.666 -6.543 1.00 91.88 100 GLY A CA 1
ATOM 793 C C . GLY A 1 100 ? 9.401 -6.678 -6.826 1.00 91.88 100 GLY A C 1
ATOM 794 O O . GLY A 1 100 ? 10.073 -5.672 -6.615 1.00 91.88 100 GLY A O 1
ATOM 795 N N . THR A 1 101 ? 9.907 -7.754 -7.437 1.00 91.81 101 THR A N 1
ATOM 796 C CA . THR A 1 101 ? 11.325 -7.885 -7.838 1.00 91.81 101 THR A CA 1
ATOM 797 C C . THR A 1 101 ? 11.747 -6.908 -8.941 1.00 91.81 101 THR A C 1
ATOM 799 O O . THR A 1 101 ? 12.934 -6.654 -9.130 1.00 91.81 101 THR A O 1
ATOM 802 N N . ALA A 1 102 ? 10.781 -6.327 -9.656 1.00 93.44 102 ALA A N 1
ATOM 803 C CA . ALA A 1 102 ? 11.000 -5.285 -10.650 1.00 93.44 102 ALA A CA 1
ATOM 804 C C . ALA A 1 102 ? 10.739 -3.872 -10.110 1.00 93.44 102 ALA A C 1
ATOM 806 O O . ALA A 1 102 ? 10.742 -2.934 -10.900 1.00 93.44 102 ALA A O 1
ATOM 807 N N . GLY A 1 103 ? 10.490 -3.693 -8.807 1.00 92.94 103 GLY A N 1
ATOM 808 C CA . GLY A 1 103 ? 10.190 -2.387 -8.210 1.00 92.94 103 GLY A CA 1
ATOM 809 C C . GLY A 1 103 ? 8.786 -1.861 -8.533 1.00 92.94 103 GLY A C 1
ATOM 810 O O . GLY A 1 103 ? 8.569 -0.649 -8.553 1.00 92.94 103 GLY A O 1
ATOM 811 N N . MET A 1 104 ? 7.834 -2.751 -8.849 1.00 94.00 104 MET A N 1
ATOM 812 C CA . MET A 1 104 ? 6.482 -2.362 -9.277 1.00 94.00 104 MET A CA 1
ATOM 813 C C . MET A 1 104 ? 5.517 -2.061 -8.121 1.00 94.00 104 MET A C 1
ATOM 815 O O . MET A 1 104 ? 4.442 -1.526 -8.388 1.00 94.00 104 MET A O 1
ATOM 819 N N . VAL A 1 105 ? 5.879 -2.357 -6.868 1.00 95.19 105 VAL A N 1
ATOM 820 C CA . VAL A 1 105 ? 5.065 -2.011 -5.687 1.00 95.19 105 VAL A CA 1
ATOM 821 C C . VAL A 1 105 ? 4.791 -0.508 -5.670 1.00 95.19 105 VAL A C 1
ATOM 823 O O . VAL A 1 105 ? 5.721 0.293 -5.786 1.00 95.19 105 VAL A O 1
ATOM 826 N N . HIS A 1 106 ? 3.520 -0.123 -5.551 1.00 94.88 106 HIS A N 1
ATOM 827 C CA . HIS A 1 106 ? 3.119 1.277 -5.485 1.00 94.88 106 HIS A CA 1
ATOM 828 C C . HIS A 1 106 ? 3.660 1.926 -4.198 1.00 94.88 106 HIS A C 1
ATOM 830 O O . HIS A 1 106 ? 3.263 1.504 -3.110 1.00 94.88 106 HIS A O 1
ATOM 836 N N . PRO A 1 107 ? 4.509 2.970 -4.280 1.00 94.12 107 PRO A N 1
ATOM 837 C CA . PRO A 1 107 ? 5.131 3.565 -3.095 1.00 94.12 107 PRO A CA 1
ATOM 838 C C . PRO A 1 107 ? 4.141 4.044 -2.029 1.00 94.12 107 PRO A C 1
ATOM 840 O O . PRO A 1 107 ? 4.393 3.878 -0.848 1.00 94.12 107 PRO A O 1
ATOM 843 N N . SER A 1 108 ? 2.994 4.596 -2.424 1.00 91.69 108 SER A N 1
ATOM 844 C CA . SER A 1 108 ? 2.023 5.163 -1.473 1.00 91.69 108 SER A CA 1
ATOM 845 C C . SER A 1 108 ? 0.972 4.178 -0.939 1.00 91.69 108 SER A C 1
ATOM 847 O O . SER A 1 108 ? 0.279 4.518 0.009 1.00 91.69 108 SER A O 1
ATOM 849 N N . THR A 1 109 ? 0.796 3.000 -1.555 1.00 91.81 109 THR A N 1
ATOM 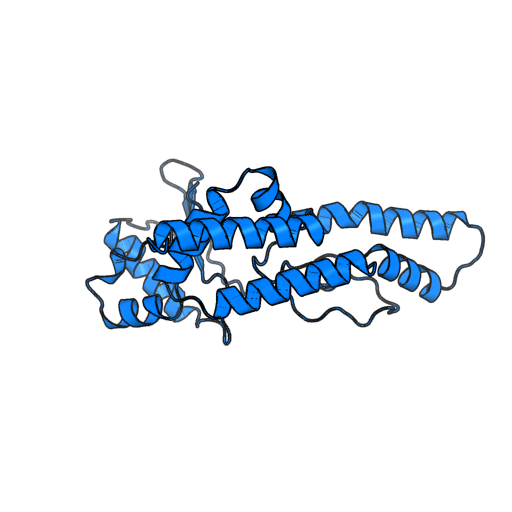850 C CA . THR A 1 109 ? -0.353 2.108 -1.263 1.00 91.81 109 THR A CA 1
ATOM 851 C C . THR A 1 109 ? 0.017 0.637 -1.107 1.00 91.81 109 THR A C 1
ATOM 853 O O . THR A 1 109 ? -0.806 -0.152 -0.661 1.00 91.81 109 THR A O 1
ATOM 856 N N . GLY A 1 110 ? 1.221 0.232 -1.523 1.00 93.62 110 GLY A N 1
ATOM 857 C CA . GLY A 1 110 ? 1.645 -1.168 -1.510 1.00 93.62 110 GLY A CA 1
ATOM 858 C C . GLY A 1 110 ? 1.037 -2.015 -2.632 1.00 93.62 110 GLY A C 1
ATOM 859 O O . GLY A 1 110 ? 1.443 -3.157 -2.833 1.00 93.62 110 GLY A O 1
ATOM 860 N N . TYR A 1 111 ? 0.107 -1.473 -3.426 1.00 93.62 111 TYR A N 1
ATOM 861 C CA . TYR A 1 111 ? -0.556 -2.232 -4.483 1.00 93.62 111 TYR A CA 1
ATOM 862 C C . TYR A 1 111 ? 0.399 -2.570 -5.625 1.00 93.62 111 TYR A C 1
ATOM 864 O O . TYR A 1 111 ? 1.152 -1.729 -6.115 1.00 93.62 111 TYR A O 1
ATOM 872 N N . MET A 1 112 ? 0.355 -3.823 -6.079 1.00 93.12 112 MET A N 1
ATOM 873 C CA . MET A 1 112 ? 1.203 -4.283 -7.184 1.00 93.12 112 MET A CA 1
ATOM 874 C C . MET A 1 112 ? 0.496 -5.175 -8.198 1.00 93.12 112 MET A C 1
ATOM 876 O O . MET A 1 112 ? 0.945 -5.233 -9.342 1.00 93.12 112 MET A O 1
ATOM 880 N N . VAL A 1 113 ? -0.586 -5.865 -7.823 1.00 93.25 113 VAL A N 1
ATOM 881 C CA . VAL A 1 113 ? -1.190 -6.923 -8.653 1.00 93.25 113 VAL A CA 1
ATOM 882 C C . VAL A 1 113 ? -1.633 -6.381 -10.011 1.00 93.25 113 VAL A C 1
ATOM 884 O O . VAL A 1 113 ? -1.144 -6.842 -11.040 1.00 93.25 113 VAL A O 1
ATOM 887 N N . ALA A 1 114 ? -2.469 -5.338 -10.028 1.00 92.50 114 ALA A N 1
ATOM 888 C CA . ALA A 1 114 ? -2.966 -4.742 -11.271 1.00 92.50 114 ALA A CA 1
ATOM 889 C C . ALA A 1 114 ? -1.827 -4.262 -12.188 1.00 92.50 114 ALA A C 1
ATOM 891 O O . ALA A 1 114 ? -1.832 -4.520 -13.391 1.00 92.50 114 ALA A O 1
ATOM 892 N N . ARG A 1 115 ? -0.808 -3.614 -11.613 1.00 91.75 115 ARG A N 1
ATOM 893 C CA . ARG A 1 115 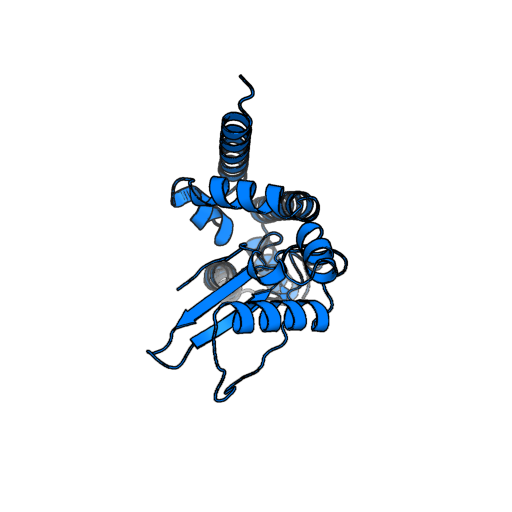? 0.357 -3.127 -12.359 1.00 91.75 115 ARG A CA 1
ATOM 894 C C . ARG A 1 115 ? 1.207 -4.266 -12.921 1.00 91.75 115 ARG A C 1
ATOM 896 O O . ARG A 1 115 ? 1.687 -4.169 -14.046 1.00 91.75 115 ARG A O 1
ATOM 903 N N . THR A 1 116 ? 1.380 -5.335 -12.150 1.00 94.31 116 THR A N 1
ATOM 904 C CA . THR A 1 116 ? 2.135 -6.528 -12.555 1.00 94.31 116 THR A CA 1
ATOM 905 C C . THR A 1 116 ? 1.447 -7.220 -13.728 1.00 94.31 116 THR A C 1
ATOM 907 O O . THR A 1 116 ? 2.098 -7.528 -14.724 1.00 94.31 116 THR A O 1
ATOM 910 N N . LEU A 1 117 ? 0.122 -7.379 -13.660 1.00 94.44 117 LEU A N 1
ATOM 911 C CA . LEU A 1 117 ? -0.676 -7.933 -14.755 1.00 94.44 117 LEU A CA 1
ATOM 912 C C . LEU A 1 117 ? -0.601 -7.057 -16.013 1.00 94.44 117 LEU A C 1
ATOM 914 O O . LEU A 1 117 ? -0.405 -7.576 -17.107 1.00 94.44 117 LEU A O 1
ATOM 918 N N . ALA A 1 118 ? -0.666 -5.730 -15.867 1.00 93.00 118 ALA A N 1
ATOM 919 C CA . ALA A 1 118 ? -0.516 -4.802 -16.990 1.00 93.00 118 ALA A CA 1
ATOM 920 C C . ALA A 1 118 ? 0.892 -4.826 -17.621 1.00 93.00 118 ALA A C 1
ATOM 922 O O . ALA A 1 118 ? 1.048 -4.511 -18.800 1.00 93.00 118 ALA A O 1
ATOM 923 N N . ALA A 1 119 ? 1.919 -5.203 -16.855 1.00 94.06 119 ALA A N 1
ATOM 924 C CA . ALA A 1 119 ? 3.291 -5.326 -17.337 1.00 94.06 119 ALA A CA 1
ATOM 925 C C . ALA A 1 119 ? 3.565 -6.656 -18.061 1.00 94.06 119 ALA A C 1
ATOM 927 O O . ALA A 1 119 ? 4.438 -6.705 -18.927 1.00 94.06 119 ALA A O 1
ATOM 928 N N . ALA A 1 120 ? 2.819 -7.720 -17.753 1.00 95.19 120 ALA A N 1
ATOM 929 C CA . ALA A 1 120 ? 2.990 -9.035 -18.369 1.00 95.19 120 ALA A CA 1
ATOM 930 C C . ALA A 1 120 ? 3.000 -9.015 -19.918 1.00 95.19 120 ALA A C 1
ATOM 932 O O . ALA A 1 120 ? 3.956 -9.542 -20.494 1.00 95.19 120 ALA A O 1
ATOM 933 N N . PRO A 1 121 ? 2.039 -8.374 -20.623 1.00 95.69 121 PRO A N 1
ATOM 934 C CA . PRO A 1 121 ? 2.076 -8.314 -22.086 1.00 95.69 121 PRO A CA 1
ATOM 935 C C . PRO A 1 121 ? 3.258 -7.498 -22.624 1.00 95.69 121 PRO A C 1
ATOM 937 O O . PRO A 1 121 ? 3.750 -7.791 -23.709 1.00 95.69 121 PRO A O 1
ATOM 940 N N . ILE A 1 122 ? 3.750 -6.501 -21.880 1.00 93.94 122 ILE A N 1
ATOM 941 C CA . ILE A 1 122 ? 4.934 -5.721 -22.270 1.00 93.94 122 ILE A CA 1
ATOM 942 C C . ILE A 1 122 ? 6.152 -6.647 -22.314 1.00 93.94 122 ILE A C 1
ATOM 944 O O . ILE A 1 122 ? 6.808 -6.743 -23.347 1.00 93.94 122 ILE A O 1
ATOM 948 N N . VAL A 1 123 ? 6.388 -7.397 -21.233 1.00 93.94 123 VAL A N 1
ATOM 949 C CA . VAL A 1 123 ? 7.493 -8.365 -21.142 1.00 93.94 123 VAL A CA 1
ATOM 950 C C . VAL A 1 123 ? 7.393 -9.423 -22.238 1.00 93.94 123 VAL A C 1
ATOM 952 O O . VAL A 1 123 ? 8.374 -9.673 -22.939 1.00 93.94 123 VAL A O 1
ATOM 955 N N . ALA A 1 124 ? 6.210 -10.020 -22.411 1.00 94.12 124 ALA A N 1
ATOM 956 C CA . ALA A 1 124 ? 5.984 -11.047 -23.422 1.00 94.12 124 ALA A CA 1
ATOM 957 C C . ALA A 1 124 ? 6.280 -10.525 -24.837 1.00 94.12 124 ALA A C 1
ATOM 959 O O . ALA A 1 124 ? 7.009 -11.169 -25.590 1.00 94.12 124 ALA A O 1
ATOM 960 N N . ASN A 1 125 ? 5.799 -9.325 -25.176 1.00 93.00 125 ASN A N 1
ATOM 961 C CA . ASN A 1 125 ? 6.026 -8.719 -26.486 1.00 93.00 125 ASN A CA 1
ATOM 962 C C . ASN A 1 125 ? 7.507 -8.417 -26.749 1.00 93.00 125 ASN A C 1
ATOM 964 O O . ASN A 1 125 ? 7.977 -8.641 -27.864 1.00 93.00 125 ASN A O 1
ATOM 968 N N . SER A 1 126 ? 8.259 -7.928 -25.757 1.00 89.75 126 SER A N 1
ATOM 969 C CA . SER A 1 126 ? 9.701 -7.686 -25.911 1.00 89.75 126 SER A CA 1
ATOM 970 C C . SER A 1 126 ? 10.466 -8.996 -26.147 1.00 89.75 126 SER A C 1
ATOM 972 O O . SER A 1 126 ? 11.374 -9.032 -26.979 1.00 89.75 126 SER A O 1
ATOM 974 N N . ILE A 1 127 ? 10.066 -10.084 -25.473 1.00 89.12 127 ILE A N 1
ATOM 975 C CA . ILE A 1 127 ? 10.636 -11.425 -25.677 1.00 89.12 127 ILE A CA 1
ATOM 976 C C . ILE A 1 127 ? 10.331 -11.940 -27.087 1.00 89.12 127 ILE A C 1
ATOM 978 O O . ILE A 1 127 ? 11.264 -12.303 -27.803 1.00 89.12 127 ILE A O 1
ATOM 982 N N . VAL A 1 128 ? 9.063 -11.919 -27.510 1.00 90.94 128 VAL A N 1
ATOM 983 C CA . VAL A 1 128 ? 8.635 -12.384 -28.843 1.00 90.94 128 VAL A CA 1
ATOM 984 C C . VAL A 1 128 ? 9.366 -11.623 -29.951 1.00 90.94 128 VAL A C 1
ATOM 986 O O . VAL A 1 128 ? 10.015 -12.243 -30.786 1.00 90.94 128 VAL A O 1
ATOM 989 N N . LYS A 1 129 ? 9.393 -10.282 -29.897 1.00 86.44 129 LYS A N 1
ATOM 990 C CA . LYS A 1 129 ? 10.106 -9.445 -30.884 1.00 86.44 129 LYS A CA 1
ATOM 991 C C . LYS A 1 129 ? 11.586 -9.803 -31.015 1.00 86.44 129 LYS A C 1
ATOM 993 O O . LYS A 1 129 ? 12.152 -9.738 -32.105 1.00 86.44 129 LYS A O 1
ATOM 998 N N . CYS A 1 130 ? 12.230 -10.139 -29.900 1.00 81.06 130 CYS A N 1
ATOM 999 C CA . CYS A 1 130 ? 13.633 -10.529 -29.898 1.00 81.06 130 CYS A CA 1
ATOM 1000 C C . CYS A 1 130 ? 13.837 -11.913 -30.530 1.00 81.06 130 CYS A C 1
ATOM 1002 O O . CYS A 1 130 ? 14.765 -12.071 -31.323 1.00 81.06 130 CYS A O 1
ATOM 1004 N N . LEU A 1 131 ? 12.975 -12.888 -30.226 1.00 82.81 131 LEU A N 1
ATOM 1005 C CA . LEU A 1 131 ? 13.033 -14.231 -30.815 1.00 82.81 131 LEU A CA 1
ATOM 1006 C C . LEU A 1 131 ? 12.754 -14.207 -32.329 1.00 82.81 131 LEU A C 1
ATOM 1008 O O . LEU A 1 131 ? 13.496 -14.825 -33.091 1.00 82.81 131 LEU A O 1
ATOM 1012 N N . ASP A 1 132 ? 11.770 -13.421 -32.771 1.00 81.50 132 ASP A N 1
ATOM 1013 C CA . ASP A 1 132 ? 11.363 -13.316 -34.181 1.00 81.50 132 ASP A CA 1
ATOM 1014 C C . ASP A 1 132 ? 12.396 -12.610 -35.067 1.00 81.50 132 ASP A C 1
ATOM 1016 O O . ASP A 1 132 ? 12.392 -12.758 -36.288 1.00 81.50 132 ASP A O 1
ATOM 1020 N N . SER A 1 133 ? 13.319 -11.847 -34.475 1.00 73.06 133 SER A N 1
ATOM 1021 C CA . SER A 1 133 ? 14.315 -11.083 -35.232 1.00 73.06 133 SER A CA 1
ATOM 1022 C C . SER A 1 133 ? 15.319 -11.953 -36.004 1.00 73.06 133 SER A C 1
ATOM 1024 O O . SER A 1 133 ? 16.144 -11.408 -36.741 1.00 73.06 133 SER A O 1
ATOM 1026 N N . GLY A 1 134 ? 15.293 -13.284 -35.823 1.00 65.00 134 GLY A N 1
ATOM 1027 C CA . GLY A 1 134 ? 16.142 -14.267 -36.514 1.00 65.00 134 GLY A CA 1
ATOM 1028 C C . GLY A 1 134 ? 17.641 -14.129 -36.220 1.00 65.00 134 GLY A C 1
ATOM 1029 O O . GLY A 1 134 ? 18.455 -14.938 -36.657 1.00 65.00 134 GLY A O 1
ATOM 1030 N N . ARG A 1 135 ? 18.028 -13.098 -35.465 1.00 62.81 135 ARG A N 1
ATOM 1031 C CA . ARG A 1 135 ? 19.385 -12.850 -35.002 1.00 62.81 135 ARG A CA 1
ATOM 1032 C C . ARG A 1 135 ? 19.516 -13.535 -33.654 1.00 62.81 135 ARG A C 1
ATOM 1034 O O . ARG A 1 135 ? 18.692 -13.306 -32.776 1.00 62.81 135 ARG A O 1
ATOM 1041 N N . GLY A 1 136 ? 20.571 -14.327 -33.470 1.00 61.50 136 GLY A N 1
ATOM 1042 C CA . GLY A 1 136 ? 20.978 -14.845 -32.161 1.00 61.50 136 GLY A CA 1
ATOM 1043 C C . GLY A 1 136 ? 21.327 -13.694 -31.215 1.00 61.50 136 GLY A C 1
ATOM 1044 O O . GLY A 1 136 ? 22.494 -13.354 -31.026 1.00 61.50 136 GLY A O 1
ATOM 1045 N N . LEU A 1 137 ? 20.310 -13.021 -30.678 1.00 66.19 137 LEU A N 1
ATOM 1046 C CA . LEU A 1 137 ? 20.477 -11.907 -29.767 1.00 66.19 137 LEU A CA 1
ATOM 1047 C C . LEU A 1 137 ? 21.053 -12.454 -28.466 1.00 66.19 137 LEU A C 1
ATOM 1049 O O . LEU A 1 137 ? 20.470 -13.318 -27.814 1.00 66.19 137 LEU A O 1
ATOM 1053 N N . SER A 1 138 ? 22.209 -11.915 -28.077 1.00 80.81 138 SER A N 1
ATOM 1054 C CA . SER A 1 138 ? 22.758 -12.128 -26.741 1.00 80.81 138 SER A CA 1
ATOM 1055 C C . SER A 1 138 ? 21.674 -11.823 -25.709 1.00 80.81 138 SER A C 1
ATOM 1057 O O . SER A 1 138 ? 21.035 -10.771 -25.777 1.00 80.81 138 SER A O 1
ATOM 1059 N N . GLY A 1 139 ? 21.486 -12.713 -24.733 1.00 84.88 139 GLY A N 1
ATOM 1060 C CA . GLY A 1 139 ? 20.471 -12.535 -23.696 1.00 84.88 139 GLY A CA 1
ATOM 1061 C C . GLY A 1 139 ? 20.579 -11.205 -22.935 1.00 84.88 139 GLY A C 1
ATOM 1062 O O . GLY A 1 139 ? 19.570 -10.719 -22.437 1.00 84.88 139 GLY A O 1
ATOM 1063 N N . ASN A 1 140 ? 21.761 -10.575 -22.917 1.00 89.69 140 ASN A N 1
ATOM 1064 C CA . ASN A 1 140 ? 21.964 -9.220 -22.392 1.00 89.69 140 ASN A CA 1
ATOM 1065 C C . ASN A 1 140 ? 21.167 -8.151 -23.156 1.00 89.69 140 ASN A C 1
ATOM 1067 O O . ASN A 1 140 ? 20.644 -7.224 -22.547 1.00 89.69 140 ASN A O 1
ATOM 1071 N N . LYS A 1 141 ? 21.073 -8.264 -24.487 1.00 88.44 141 LYS A N 1
ATOM 1072 C CA . LYS A 1 141 ? 20.297 -7.327 -25.313 1.00 88.44 141 LYS A CA 1
ATOM 1073 C C . LYS A 1 141 ? 18.803 -7.505 -25.070 1.00 88.44 141 LYS A C 1
ATOM 1075 O O . LYS A 1 141 ? 18.106 -6.518 -24.874 1.00 88.44 141 LYS A O 1
ATOM 1080 N N . LEU A 1 142 ? 18.340 -8.757 -25.006 1.00 89.75 142 LEU A N 1
ATOM 1081 C CA . LEU A 1 142 ? 16.948 -9.067 -24.676 1.00 89.75 142 LEU A CA 1
ATOM 1082 C C . LEU A 1 142 ? 16.564 -8.503 -23.301 1.00 89.75 142 LEU A C 1
ATOM 1084 O O . LEU A 1 142 ? 15.567 -7.798 -23.187 1.00 89.75 142 LEU A O 1
ATOM 1088 N N . SER A 1 143 ? 17.357 -8.775 -22.260 1.00 93.31 143 SER A N 1
ATOM 1089 C CA . SER A 1 143 ? 17.030 -8.288 -20.917 1.00 93.31 143 SER A CA 1
ATOM 1090 C C . SER A 1 143 ? 17.059 -6.761 -20.836 1.00 93.31 143 SER A C 1
ATOM 1092 O O . SER A 1 143 ? 16.201 -6.177 -20.180 1.00 93.31 143 SER A O 1
ATOM 1094 N N . ALA A 1 144 ? 17.991 -6.101 -21.532 1.00 93.12 144 ALA A N 1
ATOM 1095 C CA . ALA A 1 144 ? 18.039 -4.644 -21.602 1.00 93.12 144 ALA A CA 1
ATOM 1096 C C . ALA A 1 144 ? 16.792 -4.038 -22.268 1.00 93.12 144 ALA A C 1
ATOM 1098 O O . ALA A 1 144 ? 16.252 -3.066 -21.739 1.00 93.12 144 ALA A O 1
ATOM 1099 N N . GLU A 1 145 ? 16.302 -4.618 -23.370 1.00 92.12 145 GLU A N 1
ATOM 1100 C CA . GLU A 1 145 ? 15.068 -4.151 -24.020 1.00 92.12 145 GLU A CA 1
ATOM 1101 C C . GLU A 1 145 ? 13.835 -4.386 -23.137 1.00 92.12 145 GLU A C 1
ATOM 1103 O O . GLU A 1 145 ? 13.036 -3.470 -22.963 1.00 92.12 145 GLU A O 1
ATOM 1108 N N . VAL A 1 146 ? 13.721 -5.546 -22.476 1.00 94.25 146 VAL A N 1
ATOM 1109 C CA . VAL A 1 146 ? 12.626 -5.789 -21.518 1.00 94.25 146 VAL A CA 1
ATOM 1110 C C . VAL A 1 146 ? 12.642 -4.752 -20.390 1.00 94.25 146 VAL A C 1
ATOM 1112 O O . VAL A 1 146 ? 11.608 -4.177 -20.056 1.00 94.25 146 VAL A O 1
ATOM 1115 N N . TRP A 1 147 ? 13.809 -4.468 -19.807 1.00 95.69 147 TRP A N 1
ATOM 1116 C CA . TRP A 1 147 ? 13.931 -3.469 -18.742 1.00 95.69 147 TRP A CA 1
ATOM 1117 C C . TRP A 1 147 ? 13.570 -2.056 -19.201 1.00 95.69 147 TRP A C 1
ATOM 1119 O O . TRP A 1 147 ? 12.925 -1.313 -18.459 1.00 95.69 147 TRP A O 1
ATOM 1129 N N . LYS A 1 148 ? 13.969 -1.692 -20.419 1.00 94.31 148 LYS A N 1
ATOM 1130 C CA . LYS A 1 148 ? 13.644 -0.409 -21.044 1.00 94.31 148 LYS A CA 1
ATOM 1131 C C . LYS A 1 148 ? 12.141 -0.257 -21.288 1.00 94.31 148 LYS A C 1
ATOM 1133 O O . LYS A 1 148 ? 11.603 0.811 -21.002 1.00 94.31 148 LYS A O 1
ATOM 1138 N N . ASP A 1 149 ? 11.472 -1.316 -21.739 1.00 94.25 149 ASP A N 1
ATOM 1139 C CA . ASP A 1 149 ? 10.025 -1.318 -21.976 1.00 94.25 149 ASP A CA 1
ATOM 1140 C C . ASP A 1 149 ? 9.216 -1.349 -20.665 1.00 94.25 149 ASP A C 1
ATOM 1142 O O . ASP A 1 149 ? 8.150 -0.737 -20.574 1.00 94.25 149 ASP A O 1
ATOM 1146 N N . LEU A 1 150 ? 9.732 -2.004 -19.616 1.00 94.00 150 LEU A N 1
ATOM 1147 C CA . LEU A 1 150 ? 9.123 -2.015 -18.280 1.00 94.00 150 LEU A CA 1
ATOM 1148 C C . LEU A 1 150 ? 9.254 -0.674 -17.544 1.00 94.00 150 LEU A C 1
ATOM 1150 O O . LEU A 1 150 ? 8.317 -0.238 -16.869 1.00 94.00 150 LEU A O 1
ATOM 1154 N N . TRP A 1 151 ? 10.412 -0.020 -17.663 1.00 95.19 151 TRP A N 1
ATOM 1155 C CA . TRP A 1 151 ? 10.740 1.222 -16.958 1.00 95.19 151 TRP A CA 1
ATOM 1156 C C . TRP A 1 151 ? 11.149 2.363 -17.898 1.00 95.19 151 TRP A C 1
ATOM 1158 O O . TRP A 1 151 ? 12.219 2.962 -17.716 1.00 95.19 151 TRP A O 1
ATOM 1168 N N . PRO A 1 152 ? 10.287 2.751 -18.857 1.00 94.44 152 PRO A N 1
ATOM 1169 C CA . PRO A 1 152 ? 10.525 3.943 -19.651 1.00 94.44 152 PRO A CA 1
ATOM 1170 C C . PRO A 1 152 ? 10.538 5.178 -18.742 1.00 94.44 152 PRO A C 1
ATOM 1172 O O . PRO A 1 152 ? 9.992 5.179 -17.631 1.00 94.44 152 PRO A O 1
ATOM 1175 N N . ILE A 1 153 ? 11.150 6.265 -19.215 1.00 94.62 153 ILE A N 1
ATOM 1176 C CA . ILE A 1 153 ? 11.369 7.471 -18.402 1.00 94.62 153 ILE A CA 1
ATOM 1177 C C . ILE A 1 153 ? 10.070 8.024 -17.794 1.00 94.62 153 ILE A C 1
ATOM 1179 O O . ILE A 1 153 ? 10.071 8.490 -16.656 1.00 94.62 153 ILE A O 1
ATOM 1183 N N . GLN A 1 154 ? 8.943 7.908 -18.499 1.00 94.81 154 GLN A N 1
ATOM 1184 C CA . GLN A 1 154 ? 7.626 8.334 -18.028 1.00 94.81 1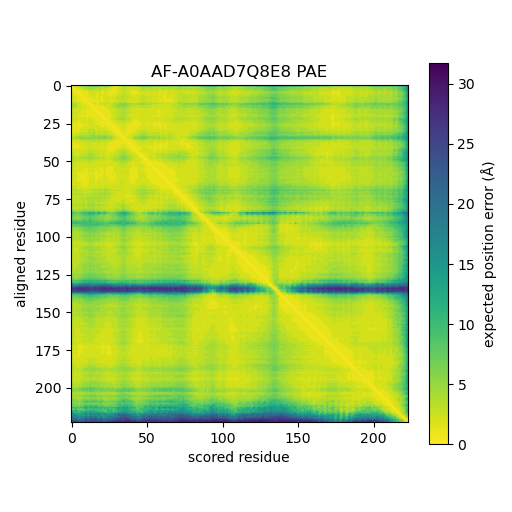54 GLN A CA 1
ATOM 1185 C C . GLN A 1 154 ? 7.173 7.526 -16.806 1.00 94.81 154 GLN A C 1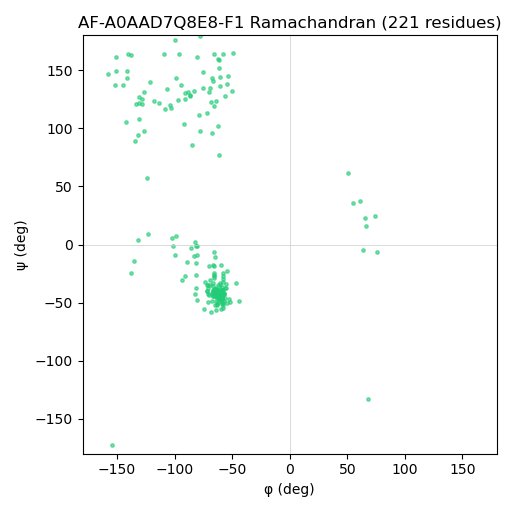
ATOM 1187 O O . GLN A 1 154 ? 6.698 8.111 -15.838 1.00 94.81 154 GLN A O 1
ATOM 1192 N N . ARG A 1 155 ? 7.375 6.200 -16.806 1.00 94.44 155 ARG A N 1
ATOM 1193 C CA . ARG A 1 155 ? 7.051 5.317 -15.670 1.00 94.44 155 ARG A CA 1
ATOM 1194 C C . ARG A 1 155 ? 7.972 5.554 -14.481 1.00 94.44 155 ARG A C 1
ATOM 1196 O O . ARG A 1 155 ? 7.527 5.480 -13.339 1.00 94.44 155 ARG A O 1
ATOM 1203 N N . ARG A 1 156 ? 9.242 5.874 -14.740 1.00 94.81 156 ARG A N 1
ATOM 1204 C CA . ARG A 1 156 ? 10.191 6.262 -13.689 1.00 94.81 156 ARG A CA 1
ATOM 1205 C C . ARG A 1 156 ? 9.754 7.565 -13.022 1.00 94.81 156 ARG A C 1
ATOM 1207 O O . ARG A 1 156 ? 9.625 7.598 -11.809 1.00 94.81 156 ARG A O 1
ATOM 1214 N N . ARG A 1 157 ? 9.415 8.597 -13.802 1.00 94.81 157 ARG A N 1
ATOM 1215 C CA . ARG A 1 157 ? 8.892 9.871 -13.273 1.00 94.81 157 ARG A CA 1
ATOM 1216 C C . ARG A 1 157 ? 7.564 9.709 -12.526 1.00 94.81 157 ARG A C 1
ATOM 1218 O O . ARG A 1 157 ? 7.399 10.283 -11.458 1.00 94.81 157 ARG A O 1
ATOM 1225 N N . GLN A 1 158 ? 6.645 8.906 -13.064 1.00 94.88 158 GLN A N 1
ATOM 1226 C CA . GLN A 1 158 ? 5.385 8.545 -12.405 1.00 94.88 158 GLN A CA 1
ATOM 1227 C C . GLN A 1 158 ? 5.646 7.921 -11.026 1.00 94.88 158 GLN A C 1
ATOM 1229 O O . GLN A 1 158 ? 5.038 8.309 -10.035 1.00 94.88 158 GLN A O 1
ATOM 1234 N N . ARG A 1 159 ? 6.594 6.981 -10.952 1.00 94.06 159 ARG A N 1
ATOM 1235 C CA . ARG A 1 159 ? 6.992 6.349 -9.694 1.00 94.06 159 ARG A CA 1
ATOM 1236 C C . ARG A 1 159 ? 7.579 7.354 -8.705 1.00 94.06 159 ARG A C 1
ATOM 1238 O O . ARG A 1 159 ? 7.198 7.301 -7.544 1.00 94.06 159 ARG A O 1
ATOM 1245 N N . GLU A 1 160 ? 8.450 8.261 -9.144 1.00 93.31 160 GLU A N 1
ATOM 1246 C CA . GLU A 1 160 ? 8.991 9.305 -8.259 1.00 93.31 160 GLU A CA 1
ATOM 1247 C C . GLU A 1 160 ? 7.888 10.205 -7.689 1.00 93.31 160 GLU A C 1
ATOM 1249 O O . GLU A 1 160 ? 7.940 10.575 -6.520 1.00 93.31 160 GLU A O 1
ATOM 1254 N N . PHE A 1 161 ? 6.834 10.479 -8.462 1.00 94.00 161 PHE A N 1
ATOM 1255 C CA . PHE A 1 161 ? 5.660 11.182 -7.944 1.00 94.00 161 PHE A CA 1
ATOM 1256 C C . PHE A 1 161 ? 4.942 10.385 -6.843 1.00 94.00 161 PHE A C 1
ATOM 1258 O O . PHE A 1 161 ? 4.551 10.944 -5.822 1.00 94.00 161 PHE A O 1
ATOM 1265 N N . PHE A 1 162 ? 4.797 9.067 -7.001 1.00 94.94 162 PHE A N 1
ATOM 1266 C CA . PHE A 1 162 ? 4.237 8.224 -5.941 1.00 94.94 162 PHE A CA 1
ATOM 1267 C C . PHE A 1 162 ? 5.145 8.157 -4.703 1.00 94.94 162 PHE A C 1
ATOM 1269 O O . PHE A 1 162 ? 4.636 8.140 -3.583 1.00 94.94 162 PHE A O 1
ATOM 1276 N N . CYS A 1 163 ? 6.473 8.157 -4.872 1.00 94.31 163 CYS A N 1
ATOM 1277 C CA . CYS A 1 163 ? 7.417 8.279 -3.753 1.00 94.31 163 CYS A CA 1
ATOM 1278 C C . CYS A 1 163 ? 7.212 9.600 -3.006 1.00 94.31 163 CYS A C 1
ATOM 1280 O O . CYS A 1 163 ? 7.114 9.599 -1.784 1.00 94.31 163 CYS A O 1
ATOM 1282 N N . PHE A 1 164 ? 7.051 10.707 -3.734 1.00 92.19 164 PHE A N 1
ATOM 1283 C CA . PHE A 1 164 ? 6.708 11.992 -3.131 1.00 92.19 164 PHE A CA 1
ATOM 1284 C C . PHE A 1 164 ? 5.384 11.922 -2.353 1.00 92.19 164 PHE A C 1
ATOM 1286 O O . PHE A 1 164 ? 5.329 12.343 -1.202 1.00 92.19 164 PHE A O 1
ATOM 1293 N N . GLY A 1 165 ? 4.334 11.324 -2.926 1.00 92.19 165 GLY A N 1
ATOM 1294 C CA . GLY A 1 165 ? 3.064 11.115 -2.221 1.00 92.19 165 GLY A CA 1
ATOM 1295 C C . GLY A 1 165 ? 3.214 10.277 -0.944 1.00 92.19 165 GLY A C 1
ATOM 1296 O O . GLY A 1 165 ? 2.624 10.600 0.082 1.00 92.19 165 GLY A O 1
ATOM 1297 N N . MET A 1 166 ? 4.058 9.242 -0.972 1.00 93.88 166 MET A N 1
ATOM 1298 C CA . MET A 1 166 ? 4.401 8.445 0.211 1.00 93.88 166 MET A CA 1
ATOM 1299 C C . MET A 1 166 ? 5.090 9.294 1.294 1.00 93.88 166 MET A C 1
ATOM 1301 O O . MET A 1 166 ? 4.748 9.170 2.468 1.00 93.88 166 MET A O 1
ATOM 1305 N N . ASP A 1 167 ? 6.016 10.180 0.917 1.00 93.31 167 ASP A N 1
ATOM 1306 C CA . ASP A 1 167 ? 6.697 11.082 1.857 1.00 93.31 167 ASP A CA 1
ATOM 1307 C C . ASP A 1 167 ? 5.744 12.109 2.493 1.00 93.31 167 ASP A C 1
ATOM 1309 O O . ASP A 1 167 ? 5.990 12.560 3.613 1.00 93.31 167 ASP A O 1
ATOM 1313 N N . ILE A 1 168 ? 4.656 12.475 1.807 1.00 92.25 168 ILE A N 1
ATOM 1314 C CA . ILE A 1 168 ? 3.574 13.280 2.391 1.00 92.25 168 ILE A CA 1
ATOM 1315 C C . ILE A 1 168 ? 2.774 12.451 3.398 1.00 92.25 168 ILE A C 1
ATOM 1317 O O . ILE A 1 168 ? 2.592 12.897 4.528 1.00 92.25 168 ILE A O 1
ATOM 1321 N N . LEU A 1 169 ? 2.351 11.239 3.026 1.00 93.50 169 LEU A N 1
ATOM 1322 C CA . LEU A 1 169 ? 1.582 10.347 3.903 1.00 93.50 169 LEU A CA 1
ATOM 1323 C C . LEU A 1 169 ? 2.330 10.013 5.202 1.00 93.50 169 LEU A C 1
ATOM 1325 O O . LEU A 1 169 ? 1.720 9.981 6.263 1.00 93.50 169 LEU A O 1
ATOM 1329 N N . LEU A 1 170 ? 3.657 9.855 5.140 1.00 94.31 170 LEU A N 1
ATOM 1330 C CA . LEU A 1 170 ? 4.520 9.641 6.311 1.00 94.31 170 LEU A CA 1
ATOM 1331 C C . LEU A 1 170 ? 4.483 10.778 7.347 1.00 94.31 170 LEU A C 1
ATOM 1333 O O . LEU A 1 170 ? 4.937 10.581 8.471 1.00 94.31 170 LEU A O 1
ATOM 1337 N N . LYS A 1 171 ? 4.006 11.970 6.973 1.00 94.06 171 LYS A N 1
ATOM 1338 C CA . LYS A 1 171 ? 3.942 13.147 7.853 1.00 94.06 171 LYS A CA 1
ATOM 1339 C C . LYS A 1 171 ? 2.559 13.374 8.457 1.00 94.06 171 LYS A C 1
ATOM 1341 O O . LYS A 1 171 ? 2.423 14.270 9.287 1.00 94.06 171 LYS A O 1
ATOM 1346 N N . LEU A 1 172 ? 1.541 12.638 8.012 1.00 93.94 172 LEU A N 1
ATOM 1347 C CA . LEU A 1 172 ? 0.171 12.840 8.468 1.00 93.94 172 LEU A CA 1
ATOM 1348 C C . LEU A 1 172 ? -0.068 12.105 9.788 1.00 93.94 172 LEU A C 1
ATOM 1350 O O . LEU A 1 172 ? 0.233 10.922 9.922 1.00 93.94 172 LEU A O 1
ATOM 1354 N N . ASP A 1 173 ? -0.663 12.812 10.742 1.00 94.56 173 ASP A N 1
ATOM 1355 C CA . ASP A 1 173 ? -1.272 12.216 11.927 1.00 94.56 173 ASP A CA 1
ATOM 1356 C C . ASP A 1 173 ? -2.649 11.617 11.579 1.00 94.56 173 ASP A C 1
ATOM 1358 O O . ASP A 1 173 ? -3.110 11.678 10.432 1.00 94.56 173 ASP A O 1
ATOM 1362 N N . LEU A 1 174 ? -3.335 11.017 12.554 1.00 95.94 174 LEU A N 1
ATOM 1363 C CA . LEU A 1 174 ? -4.657 10.427 12.323 1.00 95.94 174 LEU A CA 1
ATOM 1364 C C . LEU A 1 174 ? -5.694 11.431 11.760 1.00 95.94 174 LEU A C 1
ATOM 1366 O O . LEU A 1 174 ? -6.336 11.100 10.758 1.00 95.94 174 LEU A O 1
ATOM 1370 N N . PRO A 1 175 ? -5.878 12.648 12.320 1.00 95.38 175 PRO A N 1
ATOM 1371 C CA . PRO A 1 175 ? -6.772 13.649 11.734 1.00 95.38 175 PRO A CA 1
ATOM 1372 C C . PRO A 1 175 ? -6.406 14.043 10.299 1.00 95.38 175 PRO A C 1
ATOM 1374 O O . PRO A 1 175 ? -7.294 14.142 9.452 1.00 95.38 175 PRO A O 1
ATOM 1377 N N . GLY A 1 176 ? -5.119 14.271 10.014 1.00 94.06 176 GLY A N 1
ATOM 1378 C CA . GLY A 1 176 ? -4.640 14.594 8.671 1.00 94.06 176 GLY A CA 1
ATOM 1379 C C . GLY A 1 176 ? -4.878 13.457 7.684 1.00 94.06 176 GLY A C 1
ATOM 1380 O O . GLY A 1 176 ? -5.337 13.700 6.570 1.00 94.06 176 GLY A O 1
ATOM 1381 N N . THR A 1 177 ? -4.645 12.220 8.118 1.00 94.56 177 THR A N 1
ATOM 1382 C CA . THR A 1 177 ? -4.878 11.009 7.325 1.00 94.56 177 THR A CA 1
ATOM 1383 C C . THR A 1 177 ? -6.353 10.850 6.969 1.00 94.56 177 THR A C 1
ATOM 1385 O O . THR A 1 177 ? -6.669 10.623 5.804 1.00 94.56 177 THR A O 1
ATOM 1388 N N . ARG A 1 178 ? -7.263 11.036 7.936 1.00 95.12 178 ARG A N 1
ATOM 1389 C CA . ARG A 1 178 ? -8.715 10.986 7.692 1.00 95.12 178 ARG A CA 1
ATOM 1390 C C . ARG A 1 178 ? -9.143 12.009 6.646 1.00 95.12 178 ARG A C 1
ATOM 1392 O O . ARG A 1 178 ? -9.661 11.613 5.612 1.00 95.12 178 ARG A O 1
ATOM 1399 N N . ARG A 1 179 ? -8.808 13.290 6.852 1.00 94.44 179 ARG A N 1
ATOM 1400 C CA . ARG A 1 179 ? -9.144 14.354 5.889 1.00 94.44 179 ARG A CA 1
ATOM 1401 C C . ARG A 1 179 ? -8.575 14.078 4.500 1.00 94.44 179 ARG A C 1
ATOM 1403 O O . ARG A 1 179 ? -9.252 14.300 3.504 1.00 94.44 179 ARG A O 1
ATOM 1410 N N . PHE A 1 180 ? -7.331 13.600 4.427 1.00 93.50 180 PHE A N 1
ATOM 1411 C CA . PHE A 1 180 ? -6.713 13.244 3.155 1.00 93.50 180 PHE A CA 1
ATOM 1412 C C . PHE A 1 180 ? -7.509 12.157 2.429 1.00 93.50 180 PHE A C 1
ATOM 1414 O O . PHE A 1 180 ? -7.797 12.320 1.248 1.00 93.50 180 PHE A O 1
ATOM 1421 N N . PHE A 1 181 ? -7.861 11.063 3.110 1.00 93.56 181 PHE A N 1
ATOM 1422 C CA . PHE A 1 181 ? -8.594 9.967 2.479 1.00 93.56 181 PHE A CA 1
ATOM 1423 C C . PHE A 1 181 ? -10.043 10.320 2.163 1.00 93.56 181 PHE A C 1
ATOM 1425 O O . PHE A 1 181 ? -10.521 9.902 1.112 1.00 93.56 181 PHE A O 1
ATOM 1432 N N . ASP A 1 182 ? -10.700 11.126 2.998 1.00 93.38 182 ASP A N 1
ATOM 1433 C CA . ASP A 1 182 ? -12.029 11.666 2.707 1.00 93.38 182 ASP A CA 1
ATOM 1434 C C . ASP A 1 182 ? -11.990 12.462 1.391 1.00 93.38 182 ASP A C 1
ATOM 1436 O O . ASP A 1 182 ? -12.714 12.141 0.451 1.00 93.38 182 ASP A O 1
ATOM 1440 N N . ALA A 1 183 ? -11.052 13.407 1.258 1.00 93.56 183 ALA A N 1
ATOM 1441 C CA . ALA A 1 183 ? -10.878 14.180 0.028 1.00 93.56 183 ALA A CA 1
ATOM 1442 C C . ALA A 1 183 ? -10.440 13.317 -1.170 1.00 93.56 183 ALA A C 1
ATOM 1444 O O . ALA A 1 183 ? -10.877 13.542 -2.294 1.00 93.56 183 ALA A O 1
ATOM 1445 N N . PHE A 1 184 ? -9.559 12.335 -0.958 1.00 93.50 184 PHE A N 1
ATOM 1446 C CA . PHE A 1 184 ? -9.048 11.464 -2.020 1.00 93.50 184 PHE A CA 1
ATOM 1447 C C . PHE A 1 184 ? -10.131 10.545 -2.596 1.00 93.50 184 PHE A C 1
ATOM 1449 O O . PHE A 1 184 ? -10.180 10.361 -3.812 1.00 93.50 184 PHE A O 1
ATOM 1456 N N . PHE A 1 185 ? -10.988 9.967 -1.750 1.00 92.62 185 PHE A N 1
ATOM 1457 C CA . PHE A 1 185 ? -12.068 9.082 -2.196 1.00 92.62 185 PHE A CA 1
ATOM 1458 C C . PHE A 1 185 ? -13.306 9.829 -2.703 1.00 92.62 185 PHE A C 1
ATOM 1460 O O . PHE A 1 185 ? -14.102 9.222 -3.416 1.00 92.62 185 PHE A O 1
ATOM 1467 N N . ASP A 1 186 ? -13.441 11.123 -2.401 1.00 93.75 186 ASP A N 1
ATOM 1468 C CA . ASP A 1 186 ? -14.483 11.992 -2.965 1.00 93.75 186 ASP A CA 1
ATOM 1469 C C . ASP A 1 186 ? -14.140 12.509 -4.383 1.00 93.75 186 ASP A C 1
ATOM 1471 O O . ASP A 1 186 ? -14.991 13.038 -5.098 1.00 93.75 186 ASP A O 1
ATOM 1475 N N . LEU A 1 187 ? -12.905 12.292 -4.857 1.00 93.56 187 LEU A N 1
ATOM 1476 C CA . LEU A 1 187 ? -12.540 12.548 -6.253 1.00 93.56 187 LEU A CA 1
ATOM 1477 C C . LEU A 1 187 ? -13.346 11.686 -7.239 1.00 93.56 187 LEU A C 1
ATOM 1479 O O . LEU A 1 187 ? -13.786 10.576 -6.933 1.00 93.56 187 LEU A O 1
ATOM 1483 N N . GLU A 1 188 ? -13.424 12.138 -8.496 1.00 94.31 188 GLU A N 1
ATOM 1484 C CA . GLU A 1 188 ? -13.994 11.328 -9.574 1.00 94.31 188 GLU A CA 1
ATOM 1485 C C . GLU A 1 188 ? -13.281 9.958 -9.667 1.00 94.31 188 GLU A C 1
ATOM 1487 O O . GLU A 1 188 ? -12.042 9.907 -9.627 1.00 94.31 188 GLU A O 1
ATOM 1492 N N . PRO A 1 189 ? -14.027 8.848 -9.866 1.00 94.38 189 PRO A N 1
ATOM 1493 C CA . PRO A 1 189 ? -13.474 7.501 -9.988 1.00 94.38 189 PRO A CA 1
ATOM 1494 C C . PRO A 1 189 ? -12.274 7.362 -10.921 1.00 94.38 189 PRO A C 1
ATOM 1496 O O . PRO A 1 189 ? -11.388 6.553 -10.651 1.00 94.38 189 PRO A O 1
ATOM 1499 N N 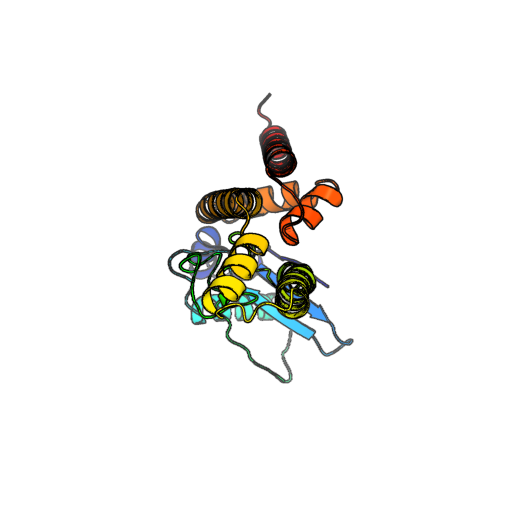. HIS A 1 190 ? -12.207 8.141 -12.003 1.00 95.19 190 HIS A N 1
ATOM 1500 C CA . HIS A 1 190 ? -11.046 8.166 -12.897 1.00 95.19 190 HIS A CA 1
ATOM 1501 C C . HIS A 1 190 ? -9.729 8.402 -12.141 1.00 95.19 190 HIS A C 1
ATOM 1503 O O . HIS A 1 190 ? -8.761 7.657 -12.326 1.00 95.19 190 HIS A O 1
ATOM 1509 N N . TYR A 1 191 ? -9.707 9.390 -11.243 1.00 94.88 191 TYR A N 1
ATOM 1510 C CA . TYR A 1 191 ? -8.493 9.832 -10.567 1.00 94.88 191 TYR A CA 1
ATOM 1511 C C . TYR A 1 191 ? -8.040 8.851 -9.494 1.00 94.88 191 TYR A C 1
ATOM 1513 O O . TYR A 1 191 ? -6.913 8.352 -9.547 1.00 94.88 191 TYR A O 1
ATOM 1521 N N . TRP A 1 192 ? -8.904 8.517 -8.537 1.00 92.94 192 TRP A N 1
ATOM 1522 C CA . TRP A 1 192 ? -8.476 7.657 -7.438 1.00 92.94 192 TRP A CA 1
ATOM 1523 C C . TRP A 1 192 ? -8.265 6.209 -7.905 1.00 92.94 192 TRP A C 1
ATOM 1525 O O . TRP A 1 192 ? -7.237 5.617 -7.570 1.00 92.94 192 TRP A O 1
ATOM 1535 N N . HIS A 1 193 ? -9.115 5.652 -8.787 1.00 93.81 193 HIS A N 1
ATOM 1536 C CA . HIS A 1 193 ? -8.840 4.334 -9.380 1.00 93.81 193 HIS A CA 1
ATOM 1537 C C . HIS A 1 193 ? -7.543 4.350 -10.187 1.00 93.81 193 HIS A C 1
ATOM 1539 O O . HIS A 1 193 ? -6.758 3.398 -10.136 1.00 93.81 193 HIS A O 1
ATOM 1545 N N . GLY A 1 194 ? -7.322 5.407 -10.973 1.00 94.31 194 GLY A N 1
ATOM 1546 C CA . GLY A 1 194 ? -6.128 5.561 -11.790 1.00 94.31 194 GLY A CA 1
ATOM 1547 C C . GLY A 1 194 ? -4.856 5.646 -10.947 1.00 94.31 194 GLY A C 1
ATOM 1548 O O . GLY A 1 194 ? -3.848 5.041 -11.315 1.00 94.31 194 GLY A O 1
ATOM 1549 N N . PHE A 1 195 ? -4.902 6.348 -9.813 1.00 94.38 195 PHE A N 1
ATOM 1550 C CA . PHE A 1 195 ? -3.799 6.433 -8.859 1.00 94.38 195 PHE A CA 1
ATOM 1551 C C . PHE A 1 195 ? -3.497 5.057 -8.255 1.00 94.38 195 PHE A C 1
ATOM 1553 O O . PHE A 1 195 ? -2.399 4.536 -8.454 1.00 94.38 195 PHE A O 1
ATOM 1560 N N . LEU A 1 196 ? -4.498 4.403 -7.645 1.00 92.44 196 LEU A N 1
ATOM 1561 C CA . LEU A 1 196 ? -4.345 3.092 -6.991 1.00 92.44 196 LEU A CA 1
ATOM 1562 C C . LEU A 1 196 ? -3.832 1.990 -7.938 1.00 92.44 196 LEU A C 1
ATOM 1564 O O . LEU A 1 196 ? -3.189 1.037 -7.504 1.00 92.44 196 LEU A O 1
ATOM 1568 N N . SER A 1 197 ? -4.102 2.117 -9.239 1.00 91.94 197 SER A N 1
ATOM 1569 C CA . SER A 1 197 ? -3.696 1.158 -10.275 1.00 91.94 197 SER A CA 1
ATOM 1570 C C . SER A 1 197 ? -2.479 1.588 -11.105 1.00 91.94 197 SER A C 1
ATOM 1572 O O . SER A 1 197 ? -2.126 0.907 -12.071 1.00 91.94 197 SER A O 1
ATOM 1574 N N . SER A 1 198 ? -1.826 2.705 -10.762 1.00 91.81 198 SER A N 1
ATOM 1575 C CA . SER A 1 198 ? -0.701 3.279 -11.519 1.00 91.81 198 SER A CA 1
ATOM 1576 C C . SER A 1 198 ? -1.005 3.544 -13.005 1.00 91.81 198 SER A C 1
ATOM 1578 O O . SER A 1 198 ? -0.128 3.392 -13.866 1.00 91.81 198 SER A O 1
ATOM 1580 N N . ARG A 1 199 ? -2.234 3.950 -13.339 1.00 92.69 199 ARG A N 1
ATOM 1581 C CA . ARG A 1 199 ? -2.630 4.328 -14.708 1.00 92.69 199 ARG A CA 1
ATOM 1582 C C . ARG A 1 199 ? -2.449 5.816 -15.016 1.00 92.69 199 ARG A C 1
ATOM 1584 O O . ARG A 1 199 ? -2.185 6.126 -16.170 1.00 92.69 199 ARG A O 1
ATOM 1591 N N . LEU A 1 200 ? -2.516 6.695 -14.014 1.00 94.25 200 LEU A N 1
ATOM 1592 C CA . LEU A 1 200 ? -2.356 8.144 -14.215 1.00 94.25 200 LEU A CA 1
ATOM 1593 C C . LEU A 1 200 ? -0.903 8.545 -14.454 1.00 94.25 200 LEU A C 1
ATOM 1595 O O . LEU A 1 200 ? -0.025 8.147 -13.689 1.00 94.25 200 LEU A O 1
ATOM 1599 N N . PHE A 1 201 ? -0.645 9.397 -15.442 1.00 92.75 201 PHE A N 1
ATOM 1600 C CA . PHE A 1 201 ? 0.687 9.978 -15.660 1.00 92.75 201 PHE A CA 1
ATOM 1601 C C . PHE A 1 201 ? 0.789 11.402 -15.101 1.00 92.75 201 PHE A C 1
ATOM 1603 O O . PHE A 1 201 ? -0.182 11.948 -14.591 1.00 92.75 201 PHE A O 1
ATOM 1610 N N . LEU A 1 202 ? 1.985 12.002 -15.166 1.00 91.62 202 LEU A N 1
ATOM 1611 C CA . LEU A 1 202 ? 2.300 13.262 -14.478 1.00 91.62 202 LEU A CA 1
ATOM 1612 C C . LEU A 1 202 ? 1.220 14.357 -14.589 1.00 91.62 202 LEU A C 1
ATOM 1614 O O . LEU A 1 202 ? 0.862 14.875 -13.539 1.00 91.62 202 LEU A O 1
ATOM 1618 N N . PRO A 1 203 ? 0.664 14.706 -15.770 1.00 92.88 203 PRO A N 1
ATOM 1619 C CA . PRO A 1 203 ? -0.352 15.761 -15.848 1.00 92.88 203 PRO A CA 1
ATOM 1620 C C . PRO A 1 203 ? -1.587 15.469 -14.985 1.00 92.88 203 PRO A C 1
ATOM 1622 O O . PRO A 1 203 ? -2.055 16.334 -14.252 1.00 92.88 203 PRO A O 1
ATOM 1625 N N . GLU A 1 204 ? -2.069 14.228 -15.024 1.00 93.75 204 GLU A N 1
ATOM 1626 C CA . GLU A 1 204 ? -3.223 13.785 -14.242 1.00 93.75 204 GLU A CA 1
ATOM 1627 C C . GLU A 1 204 ? -2.888 13.663 -12.754 1.00 93.75 204 GLU A C 1
ATOM 1629 O O . GLU A 1 204 ? -3.721 13.966 -11.908 1.00 93.75 204 GLU A O 1
ATOM 1634 N N . LEU A 1 205 ? -1.658 13.259 -12.423 1.00 92.75 205 LEU A N 1
ATOM 1635 C CA . LEU A 1 205 ? -1.178 13.182 -11.043 1.00 92.75 205 LEU A CA 1
ATOM 1636 C C . LEU A 1 205 ? -1.061 14.565 -10.392 1.00 92.75 205 LEU A C 1
ATOM 1638 O O . LEU A 1 205 ? -1.446 14.728 -9.236 1.00 92.75 205 LEU A O 1
ATOM 1642 N N . TYR A 1 206 ? -0.575 15.567 -11.130 1.00 91.12 206 TYR A N 1
ATOM 1643 C CA . TYR A 1 206 ? -0.580 16.953 -10.661 1.00 91.12 206 TYR A CA 1
ATOM 1644 C C . TYR A 1 206 ? -2.002 17.441 -10.422 1.00 91.12 206 TYR A C 1
ATOM 1646 O O . TYR A 1 206 ? -2.283 17.991 -9.362 1.00 91.12 206 TYR A O 1
ATOM 1654 N N . PHE A 1 207 ? -2.900 17.188 -11.375 1.00 91.75 207 PHE A N 1
ATOM 1655 C CA . PHE A 1 207 ? -4.294 17.590 -11.253 1.00 91.75 207 PHE A CA 1
ATOM 1656 C C . PHE A 1 207 ? -4.979 16.942 -10.044 1.00 91.75 207 PHE A C 1
ATOM 1658 O O . PHE A 1 207 ? -5.619 17.641 -9.265 1.00 91.75 207 PHE A O 1
ATOM 1665 N N . LEU A 1 208 ? -4.765 15.640 -9.826 1.00 91.56 208 LEU A N 1
ATOM 1666 C CA . LEU A 1 208 ? -5.256 14.914 -8.653 1.00 91.56 208 LEU A CA 1
ATOM 1667 C C . LEU A 1 208 ? -4.804 15.582 -7.349 1.00 91.56 208 LEU A C 1
ATOM 1669 O O . LEU A 1 208 ? -5.630 15.864 -6.484 1.00 91.56 208 LEU A O 1
ATOM 1673 N N . VAL A 1 209 ? -3.506 15.871 -7.209 1.00 87.38 209 VAL A N 1
ATOM 1674 C CA . VAL A 1 209 ? -2.980 16.510 -5.992 1.00 87.38 209 VAL A CA 1
ATOM 1675 C C . VAL A 1 209 ? -3.528 17.925 -5.823 1.00 87.38 209 VAL A C 1
ATOM 1677 O O . VAL A 1 209 ? -3.849 18.317 -4.701 1.00 87.38 209 VAL A O 1
ATOM 1680 N N . SER A 1 210 ? -3.679 18.684 -6.910 1.00 86.19 210 SER A N 1
ATOM 1681 C CA . SER A 1 210 ? -4.303 20.009 -6.867 1.00 86.19 210 SER A CA 1
ATOM 1682 C C . SER A 1 210 ? -5.756 19.951 -6.400 1.00 86.19 210 SER A C 1
ATOM 1684 O O . SER A 1 210 ? -6.138 20.764 -5.561 1.00 86.19 210 SER A O 1
ATOM 1686 N N . LEU A 1 211 ? -6.543 18.982 -6.880 1.00 85.62 211 LEU A N 1
ATOM 1687 C CA . LEU A 1 211 ? -7.924 18.783 -6.439 1.00 85.62 211 LEU A CA 1
ATOM 1688 C C . LEU A 1 211 ? -7.995 18.419 -4.953 1.00 85.62 211 LEU A C 1
ATOM 1690 O O . LEU A 1 211 ? -8.685 19.106 -4.204 1.00 85.62 211 LEU A O 1
ATOM 1694 N N . CYS A 1 212 ? -7.224 17.422 -4.503 1.00 83.94 212 CYS A N 1
ATOM 1695 C CA . CYS A 1 212 ? -7.173 17.067 -3.081 1.00 83.94 212 CYS A CA 1
ATOM 1696 C C . CYS A 1 212 ? -6.764 18.262 -2.209 1.00 83.94 212 CYS A C 1
ATOM 1698 O O . CYS A 1 212 ? -7.361 18.501 -1.164 1.00 83.94 212 CYS A O 1
ATOM 1700 N N . SER A 1 213 ? -5.765 19.039 -2.639 1.00 81.56 213 SER A N 1
ATOM 1701 C CA . SER A 1 213 ? -5.303 20.216 -1.892 1.00 81.56 213 SER A CA 1
ATOM 1702 C C . SER A 1 213 ? -6.387 21.289 -1.798 1.00 81.56 213 SER A C 1
ATOM 1704 O O . SER A 1 213 ? -6.563 21.892 -0.743 1.00 81.56 213 SER A O 1
ATOM 1706 N N . LEU A 1 214 ? -7.131 21.516 -2.883 1.00 74.12 214 LEU A N 1
ATOM 1707 C CA . LEU A 1 214 ? -8.226 22.480 -2.912 1.00 74.12 214 LEU A CA 1
ATOM 1708 C C . LEU A 1 214 ? -9.373 22.065 -1.981 1.00 74.12 214 LEU A C 1
ATOM 1710 O O . LEU A 1 214 ? -9.870 22.901 -1.234 1.00 74.12 214 LEU A O 1
ATOM 1714 N N . MET A 1 215 ? -9.759 20.787 -1.989 1.00 75.31 215 MET A N 1
ATOM 1715 C CA . MET A 1 215 ? -10.808 20.255 -1.108 1.00 75.31 215 MET A CA 1
ATOM 1716 C C . MET A 1 215 ? -10.417 20.394 0.367 1.00 75.31 215 MET A C 1
ATOM 1718 O O . MET A 1 215 ? -11.188 20.916 1.166 1.00 75.31 215 MET A O 1
ATOM 1722 N N . LEU A 1 216 ? -9.166 20.063 0.702 1.00 77.94 216 LEU A N 1
ATOM 1723 C CA . LEU A 1 216 ? -8.633 20.229 2.056 1.00 77.94 216 LEU A CA 1
ATOM 1724 C C . LEU A 1 216 ? -8.602 21.695 2.519 1.00 77.94 216 LEU A C 1
ATOM 1726 O O . LEU A 1 216 ? -8.809 21.964 3.701 1.00 77.94 216 LEU A O 1
ATOM 1730 N N . LEU A 1 217 ? -8.338 22.650 1.619 1.00 71.12 217 LEU A N 1
ATOM 1731 C CA . LEU A 1 217 ? -8.378 24.082 1.942 1.00 71.12 217 LEU A CA 1
ATOM 1732 C C . LEU A 1 217 ? -9.808 24.586 2.174 1.00 71.12 217 LEU A C 1
ATOM 1734 O O . LEU A 1 217 ? -10.023 25.404 3.069 1.00 71.12 217 LEU A O 1
ATOM 1738 N N . ILE A 1 218 ? -10.776 24.089 1.398 1.00 67.62 218 ILE A N 1
ATOM 1739 C CA . ILE A 1 218 ? -12.197 24.426 1.560 1.00 67.62 218 ILE A CA 1
ATOM 1740 C C . ILE A 1 218 ? -12.705 23.946 2.927 1.00 67.62 218 ILE A C 1
ATOM 1742 O O . ILE A 1 218 ? -13.340 24.725 3.638 1.00 67.62 218 ILE A O 1
ATOM 1746 N N . ASP A 1 219 ? -12.355 22.723 3.332 1.00 61.47 219 ASP A N 1
ATOM 1747 C CA . ASP A 1 219 ? -12.757 22.154 4.628 1.00 61.47 219 ASP A CA 1
ATOM 1748 C C . ASP A 1 219 ? -12.142 22.881 5.835 1.00 61.47 219 ASP A C 1
ATOM 1750 O O . ASP A 1 219 ? -12.708 22.872 6.928 1.00 61.47 219 ASP A O 1
ATOM 1754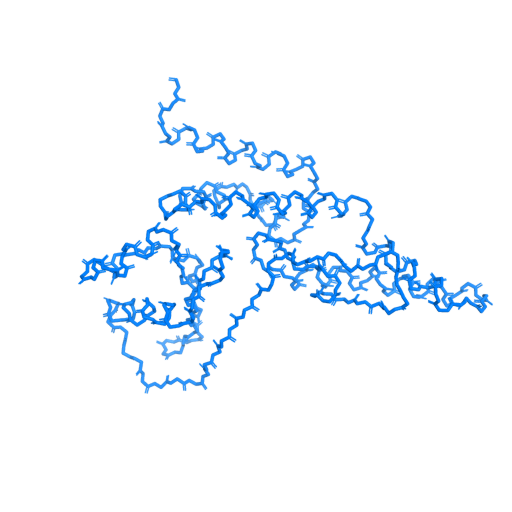 N N . LEU A 1 220 ? -11.000 23.552 5.653 1.00 59.03 220 LEU A N 1
ATOM 1755 C CA . LEU A 1 220 ? -10.362 24.374 6.689 1.00 59.03 220 LEU A CA 1
ATOM 1756 C C . LEU A 1 220 ? -10.978 25.777 6.826 1.00 59.03 220 LEU A C 1
ATOM 1758 O O . LEU A 1 220 ? -10.529 26.552 7.670 1.00 59.03 220 LEU A O 1
ATOM 1762 N N . GLY A 1 221 ? -11.986 26.128 6.017 1.00 44.56 221 GLY A N 1
ATOM 1763 C CA . GLY A 1 221 ? -12.647 27.436 6.074 1.00 44.56 221 GLY A CA 1
ATOM 1764 C C . GLY A 1 221 ? -11.747 28.613 5.678 1.00 44.56 221 GLY A C 1
ATOM 1765 O O . GLY A 1 221 ? -12.077 29.761 5.967 1.00 44.56 221 GLY A O 1
ATOM 1766 N N . LEU A 1 222 ? -10.612 28.345 5.024 1.00 46.62 222 LEU A N 1
ATOM 1767 C CA . LEU A 1 222 ? -9.667 29.357 4.558 1.00 46.62 222 LEU A CA 1
ATOM 1768 C C . LEU A 1 222 ? -10.120 29.883 3.186 1.00 46.62 222 LEU A C 1
ATOM 1770 O O . LEU A 1 222 ? -9.691 29.388 2.142 1.00 46.62 222 LEU A O 1
ATOM 1774 N N . ARG A 1 223 ? -11.013 30.878 3.198 1.00 44.25 223 ARG A N 1
ATOM 1775 C CA . ARG A 1 223 ? -11.228 31.822 2.091 1.00 44.25 223 ARG A CA 1
ATOM 1776 C C . ARG A 1 223 ? -10.837 33.224 2.526 1.00 44.25 223 ARG A C 1
ATOM 1778 O O . ARG A 1 223 ? -11.156 33.575 3.682 1.00 44.25 223 ARG A O 1
#

Mean predicted aligned error: 4.92 Å

Radius of gyration: 21.0 Å; Cα contacts (8 Å, |Δi|>4): 243; chains: 1; bounding box: 46×52×64 Å

InterPro domains:
  IPR010108 Lycopene cyclase, beta/epsilon [PTHR39757] (1-208)
  IPR010108 Lycopene cyclase, beta/epsilon [TIGR01790] (1-207)
  IPR036188 FAD/NAD(P)-binding domain superfamily [SSF51905] (83-208)

Organism: Quillaja saponaria (NCBI:txid32244)

Secondary structure (DSSP, 8-state):
-EEEE---GGGTT-HHHHHHHHHS-EEEEEEESSSS-EEEEEEES--SSPPPHHHHHHHHHHHHHHTT------S--------TTPPPPPSS-SSPP-GGGGT-S-TTT---HHHHHHHHHHHHHHHHHHHHT-S---HHHHHHHHHHHHS-HHHHHHHHHHHHHHHHHTT--HHHHHHHHHHHHTS-HHHHHHHHTT---HHHHHHHHHHHHHHHHHHTT--

Solvent-accessible surface area (backbone atoms only — not comparable to full-atom values): 12870 Å² total; per-residue (Å²): 116,49,77,70,44,65,79,60,77,52,28,72,92,36,64,68,62,37,56,51,32,42,59,59,43,55,27,34,39,37,42,70,80,53,100,89,41,67,50,76,45,60,46,65,80,68,61,87,74,68,79,57,67,66,60,46,49,55,52,42,53,37,40,36,59,64,70,69,57,78,84,89,75,81,93,78,86,87,90,86,84,75,73,53,39,49,76,70,61,75,82,64,43,68,74,80,59,65,35,69,73,46,36,47,26,31,31,58,72,51,45,31,66,66,46,34,61,66,42,48,63,55,46,49,49,45,50,50,57,47,65,71,64,78,51,92,67,55,62,58,58,52,23,32,51,32,46,45,72,74,53,37,72,67,54,48,52,37,47,52,51,32,43,52,51,27,62,53,57,61,70,39,32,37,71,54,45,50,55,50,50,55,39,44,69,70,43,61,66,69,55,46,53,23,55,72,46,71,68,51,48,64,75,56,48,52,50,49,53,52,50,36,52,51,50,55,39,57,76,68,66,72,124

Foldseek 3Di:
DDDWAQDQVLCVVPVVLVVVCQLFNWTWDWDDPDPQRIDIDIATQDEVVGDDVVSSVVSVVSVCVVVVNDDPDDPDDDDDDQPQQPDADPAQDLDDDAWVVRSQQQNRGRDTPLVRVVLVVQLVVLVVVVVVVPDPDDSSVSSNSSNCSSCPPQLVVLSVLSNVVNVVVNRDGSVRNVLLVVQLVPDDCCLNVCSSNVNDTDVSSVVSVVSSVVSSCVVVVPD

Nearest PDB structures (foldseek):
  4opt-assembly1_A  TM=6.512E-01  e=3.153E-01  Sulfolobus acidocaldarius DSM 639
  4opg-assembly1_A  TM=5.423E-01  e=4.090E-01  Sulfolobus acidocaldarius DSM 639

pLDDT: mean 91.56, std 8.74, range [44.25, 97.94]

Sequence (223 aa):
MLFMDWRDSHLDSNMELKERNSKIPTFLYAMPFSSNRIFLEETSLVARPGLPMKDIQERMVARLKHLGINVKSIEEDEHCVIPMGGPLPVLPQRVVGIGGTAGMVHPSTGYMVARTLAAAPIVANSIVKCLDSGRGLSGNKLSAEVWKDLWPIQRRRQREFFCFGMDILLKLDLPGTRRFFDAFFDLEPHYWHGFLSSRLFLPELYFLVSLCSLMLLIDLGLR